Protein AF-0000000075733739 (afdb_homodimer)

pLDDT: mean 92.47, std 10.91, range [57.16, 98.88]

Solvent-accessible surface area (backbone atoms only — not comparable to full-atom values): 15149 Å² total; per-residue (Å²): 110,37,42,43,60,52,35,71,71,77,47,51,78,72,60,70,44,50,43,76,42,38,32,47,58,52,35,34,49,31,42,76,67,70,46,63,59,35,36,24,37,59,88,68,39,82,57,27,36,40,35,42,65,44,52,37,38,44,38,48,74,57,34,69,68,42,40,70,34,38,32,60,80,62,39,44,57,88,66,66,65,45,41,48,80,40,39,50,70,58,53,50,50,50,28,61,76,68,70,48,53,69,32,44,24,45,54,97,83,26,74,62,28,65,46,38,54,67,54,51,52,52,51,50,50,52,49,50,51,47,52,52,49,50,50,51,52,52,54,66,72,95,108,37,43,43,59,52,35,72,70,76,47,51,78,72,61,70,45,48,42,76,44,37,32,48,58,52,36,35,48,32,42,75,68,69,47,63,59,36,36,24,36,58,86,68,39,81,58,27,36,41,34,41,64,44,52,37,37,44,37,47,75,59,34,67,67,43,41,71,34,37,32,60,81,62,40,44,56,89,66,65,66,46,41,47,80,39,40,51,70,58,52,50,50,49,28,61,76,69,70,48,55,69,32,43,24,43,53,96,83,26,76,62,28,64,46,38,54,67,55,52,53,51,50,49,51,51,49,50,51,48,52,51,50,50,50,50,52,52,54,67,73,96

Structure (mmCIF, N/CA/C/O backbone):
data_AF-0000000075733739-model_v1
#
loop_
_entity.id
_entity.type
_entity.pdbx_description
1 polymer 'CBS domain-containing protein'
#
loop_
_atom_site.group_PDB
_atom_site.id
_atom_site.type_symbol
_atom_site.label_atom_id
_atom_site.label_alt_id
_atom_site.label_comp_id
_atom_site.label_asym_id
_atom_site.label_entity_id
_atom_site.label_seq_id
_atom_site.pdbx_PDB_ins_code
_atom_site.Cartn_x
_atom_site.Cartn_y
_atom_site.Cartn_z
_atom_site.occupancy
_atom_site.B_iso_or_equiv
_atom_site.auth_seq_id
_atom_site.auth_comp_id
_atom_site.auth_asym_id
_atom_site.auth_atom_id
_atom_site.pdbx_PDB_model_num
ATOM 1 N N . MET A 1 1 ? -9.961 17.672 8.188 1 87 1 MET A N 1
ATOM 2 C CA . MET A 1 1 ? -10.516 17.078 6.977 1 87 1 MET A CA 1
ATOM 3 C C . MET A 1 1 ? -11.188 15.742 7.285 1 87 1 MET A C 1
ATOM 5 O O . MET A 1 1 ? -10.68 14.961 8.086 1 87 1 MET A O 1
ATOM 9 N N . THR A 1 2 ? -12.383 15.523 6.672 1 93.75 2 THR A N 1
ATOM 10 C CA . THR A 1 2 ? -13.164 14.328 6.973 1 93.75 2 THR A CA 1
ATOM 11 C C . THR A 1 2 ? -13.094 13.328 5.828 1 93.75 2 THR A C 1
ATOM 13 O O . THR A 1 2 ? -12.633 13.664 4.73 1 93.75 2 THR A O 1
ATOM 16 N N . VAL A 1 3 ? -13.562 12.141 6.105 1 96.69 3 VAL A N 1
ATOM 17 C CA . VAL A 1 3 ? -13.672 11.078 5.113 1 96.69 3 VAL A CA 1
ATOM 18 C C . VAL A 1 3 ? -14.617 11.516 3.994 1 96.69 3 VAL A C 1
ATOM 20 O O . VAL A 1 3 ? -14.336 11.297 2.814 1 96.69 3 VAL A O 1
ATOM 23 N N . ARG A 1 4 ? -15.648 12.219 4.359 1 96.75 4 ARG A N 1
ATOM 24 C CA . ARG A 1 4 ? -16.609 12.719 3.389 1 96.75 4 ARG A CA 1
ATOM 25 C C . ARG A 1 4 ? -15.938 13.617 2.357 1 96.75 4 ARG A C 1
ATOM 27 O O . ARG A 1 4 ? -16.188 13.5 1.158 1 96.75 4 ARG A O 1
ATOM 34 N N . ALA A 1 5 ? -15.148 14.508 2.811 1 94.94 5 ALA A N 1
ATOM 35 C CA . ALA A 1 5 ? -14.469 15.453 1.926 1 94.94 5 ALA A CA 1
ATOM 36 C C . ALA A 1 5 ? -13.57 14.727 0.928 1 94.94 5 ALA A C 1
ATOM 38 O O . ALA A 1 5 ? -13.508 15.094 -0.246 1 94.94 5 ALA A O 1
ATOM 39 N N . ILE A 1 6 ? -12.883 13.688 1.394 1 95.19 6 ILE A N 1
ATOM 40 C CA . ILE A 1 6 ? -12.016 12.898 0.518 1 95.19 6 ILE A CA 1
ATOM 41 C C . ILE A 1 6 ? -12.859 12.188 -0.538 1 95.19 6 ILE A C 1
ATOM 43 O O . ILE A 1 6 ? -12.523 12.203 -1.724 1 95.19 6 ILE A O 1
ATOM 47 N N . LEU A 1 7 ? -14 11.617 -0.105 1 96.69 7 LEU A N 1
ATOM 48 C CA . LEU A 1 7 ? -14.867 10.891 -1.025 1 96.69 7 LEU A CA 1
ATOM 49 C C . LEU A 1 7 ? -15.43 11.828 -2.088 1 96.69 7 LEU A C 1
ATOM 51 O O . LEU A 1 7 ? -15.562 11.445 -3.252 1 96.69 7 LEU A O 1
ATOM 55 N N . GLU A 1 8 ? -15.789 13.008 -1.687 1 95.19 8 GLU A N 1
ATOM 56 C CA . GLU A 1 8 ? -16.344 13.977 -2.619 1 95.19 8 GLU A CA 1
ATOM 57 C C . GLU A 1 8 ? -15.328 14.375 -3.686 1 95.19 8 GLU A C 1
ATOM 59 O O . GLU A 1 8 ? -15.703 14.672 -4.824 1 95.19 8 GLU A O 1
ATOM 64 N N . THR A 1 9 ? -14.102 14.352 -3.301 1 92.25 9 THR A N 1
ATOM 65 C CA . THR A 1 9 ? -13.039 14.75 -4.223 1 92.25 9 THR A CA 1
ATOM 66 C C . THR A 1 9 ? -12.656 13.594 -5.137 1 92.25 9 THR A C 1
ATOM 68 O O . THR A 1 9 ? -12.539 13.766 -6.352 1 92.25 9 THR A O 1
ATOM 71 N N . LYS A 1 10 ? -12.5 12.414 -4.582 1 93 10 LYS A N 1
ATOM 72 C CA . LYS A 1 10 ? -11.969 11.312 -5.375 1 93 10 LYS A CA 1
ATOM 73 C C . LYS A 1 10 ? -13.086 10.531 -6.062 1 93 10 LYS A C 1
ATOM 75 O O . LYS A 1 10 ? -12.828 9.75 -6.98 1 93 10 LYS A O 1
ATOM 80 N N . GLY A 1 11 ? -14.297 10.703 -5.527 1 92.38 11 GLY A N 1
ATOM 81 C CA . GLY A 1 11 ? -15.406 9.898 -6.004 1 92.38 11 GLY A CA 1
ATOM 82 C C . GLY A 1 11 ? -15.734 8.727 -5.098 1 92.38 11 GLY A C 1
ATOM 83 O O . GLY A 1 11 ? -15.016 8.469 -4.129 1 92.38 11 GLY A O 1
ATOM 84 N N . ARG A 1 12 ? -16.781 8.031 -5.434 1 89.81 12 ARG A N 1
ATOM 85 C CA . ARG A 1 12 ? -17.297 7 -4.539 1 89.81 12 ARG A CA 1
ATOM 86 C C . ARG A 1 12 ? -17.297 5.637 -5.219 1 89.81 12 ARG A C 1
ATOM 88 O O . ARG A 1 12 ? -17.938 4.695 -4.734 1 89.81 12 ARG A O 1
ATOM 95 N N . TYR A 1 13 ? -16.547 5.527 -6.23 1 89.5 13 TYR A N 1
ATOM 96 C CA . TYR A 1 13 ? -16.531 4.266 -6.961 1 89.5 13 TYR A CA 1
ATOM 97 C C . TYR A 1 13 ? -15.844 3.176 -6.145 1 89.5 13 TYR A C 1
ATOM 99 O O . TYR A 1 13 ? -14.828 3.424 -5.496 1 89.5 13 TYR A O 1
ATOM 107 N N . ILE A 1 14 ? -16.469 1.984 -6.16 1 92.12 14 ILE A N 1
ATOM 108 C CA . ILE A 1 14 ? -15.977 0.832 -5.418 1 92.12 14 ILE A CA 1
ATOM 109 C C . ILE A 1 14 ? -15.867 -0.375 -6.344 1 92.12 14 ILE A C 1
ATOM 111 O O . ILE A 1 14 ? -16.828 -0.71 -7.051 1 92.12 14 ILE A O 1
ATOM 115 N N . HIS A 1 15 ? -14.789 -0.986 -6.438 1 95.75 15 HIS A N 1
ATOM 116 C CA . HIS A 1 15 ? -14.633 -2.244 -7.156 1 95.75 15 HIS A CA 1
ATOM 117 C C . HIS A 1 15 ? -14.961 -3.436 -6.266 1 95.75 15 HIS A C 1
ATOM 119 O O . HIS A 1 15 ? -14.406 -3.57 -5.172 1 95.75 15 HIS A O 1
ATOM 125 N N . THR A 1 16 ? -15.844 -4.27 -6.73 1 97.38 16 THR A N 1
ATOM 126 C CA . THR A 1 16 ? -16.297 -5.395 -5.918 1 97.38 16 THR A CA 1
ATOM 127 C C . THR A 1 16 ? -16.109 -6.711 -6.672 1 97.38 16 THR A C 1
ATOM 129 O O . THR A 1 16 ? -16.031 -6.719 -7.902 1 97.38 16 THR A O 1
ATOM 132 N N . VAL A 1 17 ? -16.016 -7.742 -5.949 1 98 17 VAL A N 1
ATOM 133 C CA . VAL A 1 17 ? -15.961 -9.102 -6.469 1 98 17 VAL A CA 1
ATOM 134 C C . VAL A 1 17 ? -16.875 -10.008 -5.637 1 98 17 VAL A C 1
ATOM 136 O O . VAL A 1 17 ? -17.312 -9.617 -4.551 1 98 17 VAL A O 1
ATOM 139 N N . GLU A 1 18 ? -17.094 -11.172 -6.16 1 98 18 GLU A N 1
ATOM 140 C CA . GLU A 1 18 ? -17.906 -12.156 -5.445 1 98 18 GLU A CA 1
ATOM 141 C C . GLU A 1 18 ? -17.031 -13.188 -4.738 1 98 18 GLU A C 1
ATOM 143 O O . GLU A 1 18 ? -15.977 -13.57 -5.25 1 98 18 GLU A O 1
ATOM 148 N N . ALA A 1 19 ? -17.562 -13.719 -3.645 1 98.44 19 ALA A N 1
ATOM 149 C CA . ALA A 1 19 ? -16.797 -14.656 -2.816 1 98.44 19 ALA A CA 1
ATOM 150 C C . ALA A 1 19 ? -16.516 -15.953 -3.568 1 98.44 19 ALA A C 1
ATOM 152 O O . ALA A 1 19 ? -15.516 -16.625 -3.314 1 98.44 19 ALA A O 1
ATOM 153 N N . GLU A 1 20 ? -17.312 -16.266 -4.488 1 98.31 20 GLU A N 1
ATOM 154 C CA . GLU A 1 20 ? -17.219 -17.547 -5.16 1 98.31 20 GLU A CA 1
ATOM 155 C C . GLU A 1 20 ? -16.234 -17.5 -6.32 1 98.31 20 GLU A C 1
ATOM 157 O O . GLU A 1 20 ? -15.805 -18.547 -6.832 1 98.31 20 GLU A O 1
ATOM 162 N N . ALA A 1 21 ? -15.984 -16.297 -6.809 1 98.19 21 ALA A N 1
ATOM 163 C CA . ALA A 1 21 ? -15.016 -16.172 -7.895 1 98.19 21 ALA A CA 1
ATOM 164 C C . ALA A 1 21 ? -13.641 -16.656 -7.469 1 98.19 21 ALA A C 1
ATOM 166 O O . ALA A 1 21 ? -13.352 -16.766 -6.273 1 98.19 21 ALA A O 1
ATOM 167 N N . ARG A 1 22 ? -12.797 -17.031 -8.414 1 98.56 22 ARG A N 1
ATOM 168 C CA . ARG A 1 22 ? -11.453 -17.516 -8.125 1 98.56 22 ARG A CA 1
ATOM 169 C C . ARG A 1 22 ? -10.508 -16.344 -7.816 1 98.56 22 ARG A C 1
ATOM 171 O O . ARG A 1 22 ? -10.656 -15.258 -8.375 1 98.56 22 ARG A O 1
ATOM 178 N N . LEU A 1 23 ? -9.547 -16.625 -7.023 1 98.75 23 LEU A N 1
ATOM 179 C CA . LEU A 1 23 ? -8.539 -15.625 -6.656 1 98.75 23 LEU A CA 1
ATOM 180 C C . LEU A 1 23 ? -7.863 -15.055 -7.898 1 98.75 23 LEU A C 1
ATOM 182 O O . LEU A 1 23 ? -7.566 -13.859 -7.953 1 98.75 23 LEU A O 1
ATOM 186 N N . ALA A 1 24 ? -7.688 -15.875 -8.922 1 98.69 24 ALA A N 1
ATOM 187 C CA . ALA A 1 24 ? -7.051 -15.43 -10.164 1 98.69 24 ALA A CA 1
ATOM 188 C C . ALA A 1 24 ? -7.828 -14.273 -10.789 1 98.69 24 ALA A C 1
ATOM 190 O O . ALA A 1 24 ? -7.23 -13.344 -11.344 1 98.69 24 ALA A O 1
ATOM 191 N N . SER A 1 25 ? -9.102 -14.336 -10.719 1 98.31 25 SER A N 1
ATOM 192 C CA . SER A 1 25 ? -9.922 -13.273 -11.281 1 98.31 25 SER A CA 1
ATOM 193 C C . SER A 1 25 ? -9.75 -11.969 -10.516 1 98.31 25 SER A C 1
ATOM 195 O O . SER A 1 25 ? -9.727 -10.891 -11.109 1 98.31 25 SER A O 1
ATOM 197 N N . ALA A 1 26 ? -9.664 -12.07 -9.195 1 98.69 26 ALA A N 1
ATOM 198 C CA . ALA A 1 26 ? -9.414 -10.883 -8.383 1 98.69 26 ALA A CA 1
ATOM 199 C C . ALA A 1 26 ? -8.039 -10.289 -8.688 1 98.69 26 ALA A C 1
ATOM 201 O O . ALA A 1 26 ? -7.891 -9.07 -8.758 1 98.69 26 ALA A O 1
ATOM 202 N N . VAL A 1 27 ? -7.055 -11.109 -8.852 1 98.81 27 VAL A N 1
ATOM 203 C CA . VAL A 1 27 ? -5.707 -10.672 -9.203 1 98.81 27 VAL A CA 1
ATOM 204 C C . VAL A 1 27 ? -5.746 -9.883 -10.516 1 98.81 27 VAL A C 1
ATOM 206 O O . VAL A 1 27 ? -5.141 -8.812 -10.617 1 98.81 27 VAL A O 1
ATOM 209 N N . LYS A 1 28 ? -6.488 -10.375 -11.445 1 98.69 28 LYS A N 1
ATOM 210 C CA . LYS A 1 28 ? -6.633 -9.68 -12.719 1 98.69 28 LYS A CA 1
ATOM 211 C C . LYS A 1 28 ? -7.312 -8.328 -12.531 1 98.69 28 LYS A C 1
ATOM 213 O O . LYS A 1 28 ? -6.891 -7.328 -13.117 1 98.69 28 LYS A O 1
ATOM 218 N N . THR A 1 29 ? -8.32 -8.312 -11.75 1 98.44 29 THR A N 1
ATOM 219 C CA . THR A 1 29 ? -9.047 -7.074 -11.484 1 98.44 29 THR A CA 1
ATOM 220 C C . THR A 1 29 ? -8.133 -6.039 -10.828 1 98.44 29 THR A C 1
ATOM 222 O O . THR A 1 29 ? -8.094 -4.883 -11.25 1 98.44 29 THR A O 1
ATOM 225 N N . LEU A 1 30 ? -7.395 -6.457 -9.797 1 98.56 30 LEU A N 1
ATOM 226 C CA . LEU A 1 30 ? -6.465 -5.566 -9.109 1 98.56 30 LEU A CA 1
ATOM 227 C C . LEU A 1 30 ? -5.457 -4.977 -10.086 1 98.56 30 LEU A C 1
ATOM 229 O O . LEU A 1 30 ? -5.215 -3.768 -10.078 1 98.56 30 LEU A O 1
ATOM 233 N N . ALA A 1 31 ? -4.938 -5.816 -10.922 1 98.5 31 ALA A N 1
ATOM 234 C CA . ALA A 1 31 ? -3.898 -5.398 -11.859 1 98.5 31 ALA A CA 1
ATOM 235 C C . ALA A 1 31 ? -4.465 -4.473 -12.93 1 98.5 31 ALA A C 1
ATOM 237 O O . ALA A 1 31 ? -3.889 -3.424 -13.227 1 98.5 31 ALA A O 1
ATOM 238 N N . GLU A 1 32 ? -5.578 -4.816 -13.523 1 97.75 32 GLU A N 1
ATOM 239 C CA . GLU A 1 32 ? -6.18 -4.074 -14.625 1 97.75 32 GLU A CA 1
ATOM 240 C C . GLU A 1 32 ? -6.648 -2.693 -14.172 1 97.75 32 GLU A C 1
ATOM 242 O O . GLU A 1 32 ? -6.496 -1.71 -14.898 1 97.75 32 GLU A O 1
ATOM 247 N N . ARG A 1 33 ? -7.156 -2.662 -13.008 1 96.88 33 ARG A N 1
ATOM 248 C CA . ARG A 1 33 ? -7.707 -1.404 -12.516 1 96.88 33 ARG A CA 1
ATOM 249 C C . ARG A 1 33 ? -6.648 -0.609 -11.75 1 96.88 33 ARG A C 1
ATOM 251 O O . ARG A 1 33 ? -6.875 0.549 -11.398 1 96.88 33 ARG A O 1
ATOM 258 N N . ARG A 1 34 ? -5.527 -1.262 -11.445 1 96.5 34 ARG A N 1
ATOM 259 C CA . ARG A 1 34 ? -4.418 -0.647 -10.727 1 96.5 34 ARG A CA 1
ATOM 260 C C . ARG A 1 34 ? -4.859 -0.166 -9.352 1 96.5 34 ARG A C 1
ATOM 262 O O . ARG A 1 34 ? -4.613 0.985 -8.977 1 96.5 34 ARG A O 1
ATOM 269 N N . ILE A 1 35 ? -5.547 -1.106 -8.664 1 96.94 35 ILE A N 1
ATOM 270 C CA . ILE A 1 35 ? -6.004 -0.809 -7.312 1 96.94 35 ILE A CA 1
ATOM 271 C C . ILE A 1 35 ? -5.398 -1.812 -6.332 1 96.94 35 ILE A C 1
ATOM 273 O O . ILE A 1 35 ? -4.977 -2.9 -6.73 1 96.94 35 ILE A O 1
ATOM 277 N N . GLY A 1 36 ? -5.359 -1.447 -5.031 1 97.62 36 GLY A N 1
ATOM 278 C CA . GLY A 1 36 ? -4.68 -2.271 -4.047 1 97.62 36 GLY A CA 1
ATOM 279 C C . GLY A 1 36 ? -5.605 -3.234 -3.328 1 97.62 36 GLY A C 1
ATOM 280 O O . GLY A 1 36 ? -5.148 -4.129 -2.615 1 97.62 36 GLY A O 1
ATOM 281 N N . ALA A 1 37 ? -6.922 -3.01 -3.559 1 98.38 37 ALA A N 1
ATOM 282 C CA . ALA A 1 37 ? -7.883 -3.867 -2.865 1 98.38 37 ALA A CA 1
ATOM 283 C C . ALA A 1 37 ? -9.234 -3.869 -3.576 1 98.38 37 ALA A C 1
ATOM 285 O O . ALA A 1 37 ? -9.562 -2.926 -4.301 1 98.38 37 ALA A O 1
ATOM 286 N N . VAL A 1 38 ? -9.961 -4.965 -3.365 1 98.56 38 VAL A N 1
ATOM 287 C CA . VAL A 1 38 ? -11.352 -5.078 -3.805 1 98.56 38 VAL A CA 1
ATOM 288 C C . VAL A 1 38 ? -12.227 -5.508 -2.633 1 98.56 38 VAL A C 1
ATOM 290 O O . VAL A 1 38 ? -11.789 -6.254 -1.758 1 98.56 38 VAL A O 1
ATOM 293 N N . LEU A 1 39 ? -13.445 -5.031 -2.658 1 98.62 39 LEU A N 1
ATOM 294 C CA . LEU A 1 39 ? -14.406 -5.449 -1.645 1 98.62 39 LEU A CA 1
ATOM 295 C C . LEU A 1 39 ? -15.156 -6.699 -2.09 1 98.62 39 LEU A C 1
ATOM 297 O O . LEU A 1 39 ? -15.539 -6.816 -3.258 1 98.62 39 LEU A O 1
ATOM 301 N N . VAL A 1 40 ? -15.266 -7.598 -1.188 1 98.75 40 VAL A N 1
ATOM 302 C CA . VAL A 1 40 ? -16.078 -8.781 -1.437 1 98.75 40 VAL A CA 1
ATOM 303 C C . VAL A 1 40 ? -17.5 -8.539 -0.936 1 98.75 40 VAL A C 1
ATOM 305 O O . VAL A 1 40 ? -17.734 -8.383 0.267 1 98.75 40 VAL A O 1
ATOM 308 N N . MET A 1 41 ? -18.422 -8.578 -1.907 1 97.75 41 MET A N 1
ATOM 309 C CA . MET A 1 41 ? -19.797 -8.219 -1.592 1 97.75 41 MET A CA 1
ATOM 310 C C . MET A 1 41 ? -20.75 -9.367 -1.935 1 97.75 41 MET A C 1
ATOM 312 O O . MET A 1 41 ? -20.531 -10.094 -2.904 1 97.75 41 MET A O 1
ATOM 316 N N . HIS A 1 42 ? -21.688 -9.516 -1.194 1 96.19 42 HIS A N 1
ATOM 317 C CA . HIS A 1 42 ? -22.875 -10.281 -1.506 1 96.19 42 HIS A CA 1
ATOM 318 C C . HIS A 1 42 ? -24.109 -9.391 -1.558 1 96.19 42 HIS A C 1
ATOM 320 O O . HIS A 1 42 ? -24.719 -9.094 -0.522 1 96.19 42 HIS A O 1
ATOM 326 N N . GLY A 1 43 ? -24.516 -8.992 -2.771 1 92.06 43 GLY A N 1
ATOM 327 C CA . GLY A 1 43 ? -25.516 -7.938 -2.859 1 92.06 43 GLY A CA 1
ATOM 328 C C . GLY A 1 43 ? -25.062 -6.633 -2.232 1 92.06 43 GLY A C 1
ATOM 329 O O . GLY A 1 43 ? -24.047 -6.059 -2.645 1 92.06 43 GLY A O 1
ATOM 330 N N . THR A 1 44 ? -25.75 -6.223 -1.177 1 91.5 44 THR A N 1
ATOM 331 C CA . THR A 1 44 ? -25.391 -4.965 -0.523 1 91.5 44 THR A CA 1
ATOM 332 C C . THR A 1 44 ? -24.578 -5.219 0.741 1 91.5 44 THR A C 1
ATOM 334 O O . THR A 1 44 ? -24.188 -4.277 1.433 1 91.5 44 THR A O 1
ATOM 337 N N . ARG A 1 45 ? -24.312 -6.453 0.972 1 94.56 45 ARG A N 1
ATOM 338 C CA . ARG A 1 45 ? -23.625 -6.824 2.207 1 94.56 45 ARG A CA 1
ATOM 339 C C . ARG A 1 45 ? -22.125 -6.957 1.985 1 94.56 45 ARG A C 1
ATOM 341 O O . ARG A 1 45 ? -21.688 -7.633 1.053 1 94.56 45 ARG A O 1
ATOM 348 N N . LEU A 1 46 ? -21.406 -6.309 2.832 1 97.69 46 LEU A N 1
ATOM 349 C CA . LEU A 1 46 ? -19.953 -6.438 2.832 1 97.69 46 LEU A CA 1
ATOM 350 C C . LEU A 1 46 ? -19.516 -7.738 3.504 1 97.69 46 LEU A C 1
ATOM 352 O O . LEU A 1 46 ? -19.766 -7.93 4.699 1 97.69 46 LEU A O 1
ATOM 356 N N . GLU A 1 47 ? -18.859 -8.609 2.744 1 97.75 47 GLU A N 1
ATOM 357 C CA . GLU A 1 47 ? -18.469 -9.906 3.287 1 97.75 47 GLU A CA 1
ATOM 358 C C . GLU A 1 47 ? -16.984 -9.914 3.672 1 97.75 47 GLU A C 1
ATOM 360 O O . GLU A 1 47 ? -16.578 -10.695 4.527 1 97.75 47 GLU A O 1
ATOM 365 N N . GLY A 1 48 ? -16.234 -9.148 2.994 1 98.56 48 GLY A N 1
ATOM 366 C CA . GLY A 1 48 ? -14.805 -9.117 3.25 1 98.56 48 GLY A CA 1
ATOM 367 C C . GLY A 1 48 ? -14.055 -8.164 2.342 1 98.56 48 GLY A C 1
ATOM 368 O O . GLY A 1 48 ? -14.664 -7.332 1.667 1 98.56 48 GLY A O 1
ATOM 369 N N . ILE A 1 49 ? -12.781 -8.195 2.402 1 98.75 49 ILE A N 1
ATOM 370 C CA . ILE A 1 49 ? -11.906 -7.395 1.561 1 98.75 49 ILE A CA 1
ATOM 371 C C . ILE A 1 49 ? -10.688 -8.219 1.146 1 98.75 49 ILE A C 1
ATOM 373 O O . ILE A 1 49 ? -10.227 -9.078 1.903 1 98.75 49 ILE A O 1
ATOM 377 N N . LEU A 1 50 ? -10.242 -8.023 -0.058 1 98.88 50 LEU A N 1
ATOM 378 C CA . LEU A 1 50 ? -9.047 -8.672 -0.583 1 98.88 50 LEU A CA 1
ATOM 379 C C . LEU A 1 50 ? -8.062 -7.645 -1.123 1 98.88 50 LEU A C 1
ATOM 381 O O . LEU A 1 50 ? -8.398 -6.863 -2.014 1 98.88 50 LEU A O 1
ATOM 385 N N . SER A 1 51 ? -6.887 -7.625 -0.578 1 98.62 51 SER A N 1
ATOM 386 C CA . SER A 1 51 ? -5.859 -6.672 -0.986 1 98.62 51 SER A CA 1
ATOM 387 C C . SER A 1 51 ? -4.684 -7.375 -1.651 1 98.62 51 SER A C 1
ATOM 389 O O . SER A 1 51 ? -4.617 -8.609 -1.669 1 98.62 51 SER A O 1
ATOM 391 N N . GLU A 1 52 ? -3.773 -6.566 -2.227 1 98.56 52 GLU A N 1
ATOM 392 C CA . GLU A 1 52 ? -2.514 -7.086 -2.752 1 98.56 52 GLU A CA 1
ATOM 393 C C . GLU A 1 52 ? -1.758 -7.875 -1.688 1 98.56 52 GLU A C 1
ATOM 395 O O . GLU A 1 52 ? -1.185 -8.93 -1.977 1 98.56 52 GLU A O 1
ATOM 400 N N . ARG A 1 53 ? -1.803 -7.41 -0.439 1 98.19 53 ARG A N 1
ATOM 401 C CA . ARG A 1 53 ? -1.143 -8.094 0.667 1 98.19 53 ARG A CA 1
ATOM 402 C C . ARG A 1 53 ? -1.771 -9.461 0.915 1 98.19 53 ARG A C 1
ATOM 404 O O . ARG A 1 53 ? -1.066 -10.43 1.202 1 98.19 53 ARG A O 1
ATOM 411 N N . ASP A 1 54 ? -3.045 -9.547 0.881 1 98.31 54 ASP A N 1
ATOM 412 C CA . ASP A 1 54 ? -3.725 -10.828 1.023 1 98.31 54 ASP A CA 1
ATOM 413 C C . ASP A 1 54 ? -3.254 -11.82 -0.038 1 98.31 54 ASP A C 1
ATOM 415 O O . ASP A 1 54 ? -3.031 -13 0.258 1 98.31 54 ASP A O 1
ATOM 419 N N . VAL A 1 55 ? -3.152 -11.32 -1.286 1 98.75 55 VAL A N 1
ATOM 420 C CA . VAL A 1 55 ? -2.717 -12.172 -2.387 1 98.75 55 VAL A CA 1
ATOM 421 C C . VAL A 1 55 ? -1.325 -12.727 -2.094 1 98.75 55 VAL A C 1
ATOM 423 O O . VAL A 1 55 ? -1.097 -13.93 -2.193 1 98.75 55 VAL A O 1
ATOM 426 N N . VAL A 1 56 ? -0.464 -11.867 -1.7 1 98.75 56 VAL A N 1
ATOM 427 C CA . VAL A 1 56 ? 0.914 -12.258 -1.425 1 98.75 56 VAL A CA 1
ATOM 428 C C . VAL A 1 56 ? 0.946 -13.25 -0.265 1 98.75 56 VAL A C 1
ATOM 430 O O . VAL A 1 56 ? 1.621 -14.281 -0.339 1 98.75 56 VAL A O 1
ATOM 433 N N . ARG A 1 57 ? 0.227 -12.977 0.745 1 98.38 57 ARG A N 1
ATOM 434 C CA . ARG A 1 57 ? 0.181 -13.844 1.921 1 98.38 57 ARG A CA 1
ATOM 435 C C . ARG A 1 57 ? -0.31 -15.234 1.557 1 98.38 57 ARG A C 1
ATOM 437 O O . ARG A 1 57 ? 0.289 -16.234 1.961 1 98.38 57 ARG A O 1
ATOM 444 N N . VAL A 1 58 ? -1.35 -15.305 0.851 1 98.38 58 VAL A N 1
ATOM 445 C CA . VAL A 1 58 ? -1.959 -16.594 0.521 1 98.38 58 VAL A CA 1
ATOM 446 C C . VAL A 1 58 ? -1.035 -17.375 -0.404 1 98.38 58 VAL A C 1
ATOM 448 O O . VAL A 1 58 ? -0.899 -18.594 -0.265 1 98.38 58 VAL A O 1
ATOM 451 N N . LEU A 1 59 ? -0.444 -16.688 -1.381 1 98.5 59 LEU A N 1
ATOM 452 C CA . LEU A 1 59 ? 0.5 -17.359 -2.273 1 98.5 59 LEU A CA 1
ATOM 453 C C . LEU A 1 59 ? 1.672 -17.938 -1.489 1 98.5 59 LEU A C 1
ATOM 455 O O . LEU A 1 59 ? 2.137 -19.047 -1.788 1 98.5 59 LEU A O 1
ATOM 459 N N . ALA A 1 60 ? 2.17 -17.172 -0.534 1 98.56 60 ALA A N 1
ATOM 460 C CA . ALA A 1 60 ? 3.279 -17.641 0.291 1 98.56 60 ALA A CA 1
ATOM 461 C C . ALA A 1 60 ? 2.885 -18.891 1.077 1 98.56 60 ALA A C 1
ATOM 463 O O . ALA A 1 60 ? 3.686 -19.812 1.225 1 98.56 60 ALA A O 1
ATOM 464 N N . ASP A 1 61 ? 1.689 -18.922 1.577 1 97.94 61 ASP A N 1
ATOM 465 C CA . ASP A 1 61 ? 1.213 -19.969 2.475 1 97.94 61 ASP A CA 1
ATOM 466 C C . ASP A 1 61 ? 0.795 -21.203 1.694 1 97.94 61 ASP A C 1
ATOM 468 O O . ASP A 1 61 ? 1.098 -22.328 2.1 1 97.94 61 ASP A O 1
ATOM 472 N N . ARG A 1 62 ? 0.153 -20.984 0.501 1 97.25 62 ARG A N 1
ATOM 473 C CA . ARG A 1 62 ? -0.536 -22.109 -0.136 1 97.25 62 ARG A CA 1
ATOM 474 C C . ARG A 1 62 ? 0.047 -22.391 -1.516 1 97.25 62 ARG A C 1
ATOM 476 O O . ARG A 1 62 ? -0.349 -23.359 -2.174 1 97.25 62 ARG A O 1
ATOM 483 N N . GLY A 1 63 ? 0.888 -21.578 -1.992 1 96.56 63 GLY A N 1
ATOM 484 C CA . GLY A 1 63 ? 1.5 -21.766 -3.297 1 96.56 63 GLY A CA 1
ATOM 485 C C . GLY A 1 63 ? 0.598 -21.359 -4.445 1 96.56 63 GLY A C 1
ATOM 486 O O . GLY A 1 63 ? -0.443 -20.734 -4.23 1 96.56 63 GLY A O 1
ATOM 487 N N . PRO A 1 64 ? 1.004 -21.703 -5.652 1 96.69 64 PRO A N 1
ATOM 488 C CA . PRO A 1 64 ? 0.297 -21.234 -6.848 1 96.69 64 PRO A CA 1
ATOM 489 C C . PRO A 1 64 ? -1.127 -21.781 -6.941 1 96.69 64 PRO A C 1
ATOM 491 O O . PRO A 1 64 ? -1.987 -21.156 -7.574 1 96.69 64 PRO A O 1
ATOM 494 N N . ALA A 1 65 ? -1.416 -22.859 -6.328 1 96.88 65 ALA A N 1
ATOM 495 C CA . ALA A 1 65 ? -2.748 -23.469 -6.367 1 96.88 65 ALA A CA 1
ATOM 496 C C . ALA A 1 65 ? -3.783 -22.547 -5.734 1 96.88 65 ALA A C 1
ATOM 498 O O . ALA A 1 65 ? -4.98 -22.672 -5.988 1 96.88 65 ALA A O 1
ATOM 499 N N . ALA A 1 66 ? -3.326 -21.656 -4.949 1 97.75 66 ALA A N 1
ATOM 500 C CA . ALA A 1 66 ? -4.219 -20.703 -4.281 1 97.75 66 ALA A CA 1
ATOM 501 C C . ALA A 1 66 ? -5 -19.875 -5.301 1 97.75 66 ALA A C 1
ATOM 503 O O . ALA A 1 66 ? -6.113 -19.422 -5.02 1 97.75 66 ALA A O 1
ATOM 504 N N . LEU A 1 67 ? -4.441 -19.703 -6.477 1 98.19 67 LEU A N 1
ATOM 505 C CA . LEU A 1 67 ? -5.066 -18.875 -7.504 1 98.19 67 LEU A CA 1
ATOM 506 C C . LEU A 1 67 ? -6.391 -19.484 -7.961 1 98.19 67 LEU A C 1
ATOM 508 O O . LEU A 1 67 ? -7.246 -18.766 -8.5 1 98.19 67 LEU A O 1
ATOM 512 N N . ASP A 1 68 ? -6.535 -20.734 -7.691 1 98.06 68 ASP A N 1
ATOM 513 C CA . ASP A 1 68 ? -7.746 -21.422 -8.125 1 98.06 68 ASP A CA 1
ATOM 514 C C . ASP A 1 68 ? -8.766 -21.484 -6.988 1 98.06 68 ASP A C 1
ATOM 516 O O . ASP A 1 68 ? -9.883 -21.969 -7.184 1 98.06 68 ASP A O 1
ATOM 520 N N . GLU A 1 69 ? -8.445 -21.047 -5.824 1 98.38 69 GLU A N 1
ATOM 521 C CA . GLU A 1 69 ? -9.352 -21.047 -4.68 1 98.38 69 GLU A CA 1
ATOM 522 C C . GLU A 1 69 ? -10.359 -19.906 -4.766 1 98.38 69 GLU A C 1
ATOM 524 O O . GLU A 1 69 ? -10.086 -18.875 -5.379 1 98.38 69 GLU A O 1
ATOM 529 N N . PRO A 1 70 ? -11.523 -20.172 -4.141 1 98.81 70 PRO A N 1
ATOM 530 C CA . PRO A 1 70 ? -12.484 -19.078 -4.09 1 98.81 70 PRO A CA 1
ATOM 531 C C . PRO A 1 70 ? -11.984 -17.906 -3.244 1 98.81 70 PRO A C 1
ATOM 533 O O . PRO A 1 70 ? -11.328 -18.109 -2.225 1 98.81 70 PRO A O 1
ATOM 536 N N . ILE A 1 71 ? -12.32 -16.688 -3.643 1 98.81 71 ILE A N 1
ATOM 537 C CA . ILE A 1 71 ? -11.922 -15.461 -2.939 1 98.81 71 ILE A CA 1
ATOM 538 C C . ILE A 1 71 ? -12.391 -15.531 -1.487 1 98.81 71 ILE A C 1
ATOM 540 O O . ILE A 1 71 ? -11.672 -15.109 -0.579 1 98.81 71 ILE A O 1
ATOM 544 N N . GLY A 1 72 ? -13.539 -16.078 -1.283 1 98.56 72 GLY A N 1
ATOM 545 C CA . GLY A 1 72 ? -14.102 -16.188 0.053 1 98.56 72 GLY A CA 1
ATOM 546 C C . GLY A 1 72 ? -13.227 -16.969 1.01 1 98.56 72 GLY A C 1
ATOM 547 O O . GLY A 1 72 ? -13.328 -16.812 2.229 1 98.56 72 GLY A O 1
ATOM 548 N N . ALA A 1 73 ? -12.391 -17.828 0.547 1 98.12 73 ALA A N 1
ATOM 549 C CA . ALA A 1 73 ? -11.531 -18.672 1.377 1 98.12 73 ALA A CA 1
ATOM 550 C C . ALA A 1 73 ? -10.258 -17.938 1.772 1 98.12 73 ALA A C 1
ATOM 552 O O . ALA A 1 73 ? -9.531 -18.359 2.666 1 98.12 73 ALA A O 1
ATOM 553 N N . VAL A 1 74 ? -9.969 -16.797 1.131 1 98.06 74 VAL A N 1
ATOM 554 C CA . VAL A 1 74 ? -8.656 -16.188 1.333 1 98.06 74 VAL A CA 1
ATOM 555 C C . VAL A 1 74 ? -8.805 -14.727 1.725 1 98.06 74 VAL A C 1
ATOM 557 O O . VAL A 1 74 ? -7.852 -14.094 2.172 1 98.06 74 VAL A O 1
ATOM 560 N N . MET A 1 75 ? -9.992 -14.156 1.608 1 98.38 75 MET A N 1
ATOM 561 C CA . MET A 1 75 ? -1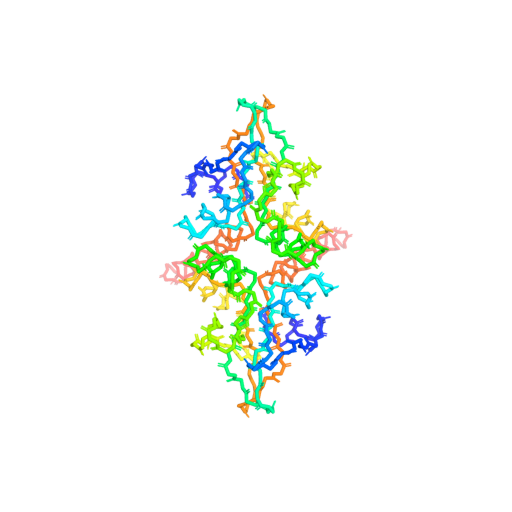0.242 -12.75 1.918 1 98.38 75 MET A CA 1
ATOM 562 C C . MET A 1 75 ? -10.156 -12.5 3.42 1 98.38 75 MET A C 1
ATOM 564 O O . MET A 1 75 ? -10.195 -13.445 4.215 1 98.38 75 MET A O 1
ATOM 568 N N . THR A 1 76 ? -9.938 -11.266 3.738 1 98.12 76 THR A N 1
ATOM 569 C CA . THR A 1 76 ? -10.102 -10.844 5.125 1 98.12 76 THR A CA 1
ATOM 570 C C . THR A 1 76 ? -11.57 -10.633 5.457 1 98.12 76 THR A C 1
ATOM 5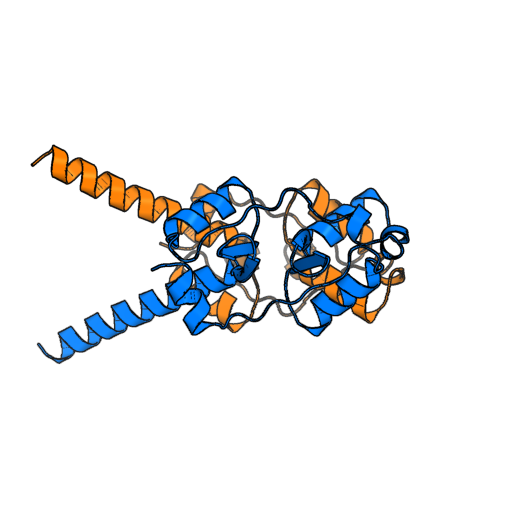72 O O . THR A 1 76 ? -12.266 -9.859 4.785 1 98.12 76 THR A O 1
ATOM 575 N N . ARG A 1 77 ? -12.047 -11.211 6.469 1 97.12 77 ARG A N 1
ATOM 576 C CA . ARG A 1 77 ? -13.469 -11.133 6.789 1 97.12 77 ARG A CA 1
ATOM 577 C C . ARG A 1 77 ? -13.734 -10.062 7.844 1 97.12 77 ARG A C 1
ATOM 579 O O . ARG A 1 77 ? -14.789 -9.422 7.828 1 97.12 77 ARG A O 1
ATOM 586 N N . ASP A 1 78 ? -12.914 -9.938 8.82 1 95.62 78 ASP A N 1
ATOM 587 C CA . ASP A 1 78 ? -13.078 -8.914 9.844 1 95.62 78 ASP A CA 1
ATOM 588 C C . ASP A 1 78 ? -12.578 -7.555 9.352 1 95.62 78 ASP A C 1
ATOM 590 O O . ASP A 1 78 ? -11.508 -7.098 9.742 1 95.62 78 ASP A O 1
ATOM 594 N N . VAL A 1 79 ? -13.453 -6.918 8.609 1 96.81 79 VAL A N 1
ATOM 595 C CA . VAL A 1 79 ? -13.055 -5.703 7.902 1 96.81 79 VAL A CA 1
ATOM 596 C C . VAL A 1 79 ? -13.234 -4.492 8.82 1 96.81 79 VAL A C 1
ATOM 598 O O . VAL A 1 79 ? -14.312 -4.281 9.375 1 96.81 79 VAL A O 1
ATOM 601 N N . PHE A 1 80 ? -12.25 -3.748 9.062 1 97.25 80 PHE A N 1
ATOM 602 C CA . PHE A 1 80 ? -12.383 -2.441 9.695 1 97.25 80 PHE A CA 1
ATOM 603 C C . PHE A 1 80 ? -13.031 -1.443 8.742 1 97.25 80 PHE A C 1
ATOM 605 O O . PHE A 1 80 ? -12.734 -1.425 7.551 1 97.25 80 PHE A O 1
ATOM 612 N N . THR A 1 81 ? -13.883 -0.651 9.258 1 97.94 81 THR A N 1
ATOM 613 C CA . THR A 1 81 ? -14.594 0.333 8.453 1 97.94 81 THR A CA 1
ATOM 614 C C . THR A 1 81 ? -14.562 1.706 9.117 1 97.94 81 THR A C 1
ATOM 616 O O . THR A 1 81 ? -14.094 1.84 10.25 1 97.94 81 THR A O 1
ATOM 619 N N . CYS A 1 82 ? -15 2.668 8.406 1 98 82 CYS A N 1
ATOM 620 C CA . CYS A 1 82 ? -15.133 4.008 8.961 1 98 82 CYS A CA 1
ATOM 621 C C . CYS A 1 82 ? -16.422 4.668 8.492 1 98 82 CYS A C 1
ATOM 623 O O . CYS A 1 82 ? -17.203 4.059 7.75 1 98 82 CYS A O 1
ATOM 625 N N . ARG A 1 83 ? -16.656 5.852 9 1 98.12 83 ARG A N 1
ATOM 626 C CA . ARG A 1 83 ? -17.828 6.645 8.641 1 98.12 83 ARG A CA 1
ATOM 627 C C . ARG A 1 83 ? -17.422 7.922 7.914 1 98.12 83 ARG A C 1
ATOM 629 O O . ARG A 1 83 ? -16.266 8.367 8.023 1 98.12 83 ARG A O 1
ATOM 636 N N . GLN A 1 84 ? -18.375 8.492 7.25 1 97.19 84 GLN A N 1
ATOM 637 C CA . GLN A 1 84 ? -18.109 9.695 6.473 1 97.19 84 GLN A CA 1
ATOM 638 C C . GLN A 1 84 ? -17.672 10.852 7.371 1 97.19 84 GLN A C 1
ATOM 640 O O . GLN A 1 84 ? -16.922 11.727 6.949 1 97.19 84 GLN A O 1
ATOM 645 N N . ASP A 1 85 ? -18.062 10.805 8.641 1 97 85 ASP A N 1
ATOM 646 C CA . ASP A 1 85 ? -17.781 11.93 9.539 1 97 85 ASP A CA 1
ATOM 647 C C . ASP A 1 85 ? -16.469 11.727 10.266 1 97 85 ASP A C 1
ATOM 649 O O . ASP A 1 85 ? -15.984 12.625 10.961 1 97 85 ASP A O 1
ATOM 653 N N . ASP A 1 86 ? -15.906 10.516 10.156 1 96.56 86 ASP A N 1
ATOM 654 C CA . ASP A 1 86 ? -14.594 10.312 10.758 1 96.56 86 ASP A CA 1
ATOM 655 C C . ASP A 1 86 ? -13.57 11.289 10.188 1 96.56 86 ASP A C 1
ATOM 657 O O . ASP A 1 86 ? -13.688 11.719 9.039 1 96.56 86 ASP A O 1
ATOM 661 N N . THR A 1 87 ? -12.531 11.656 11.008 1 93.75 87 THR A N 1
ATOM 662 C CA . THR A 1 87 ? -11.492 12.57 10.562 1 93.75 87 THR A CA 1
ATOM 663 C C . THR A 1 87 ? -10.32 11.805 9.945 1 93.75 87 THR A C 1
ATOM 665 O O . THR A 1 87 ? -10.141 10.617 10.219 1 93.75 87 THR A O 1
ATOM 668 N N . VAL A 1 88 ? -9.555 12.469 9.172 1 91.31 88 VAL A N 1
ATOM 669 C CA . VAL A 1 88 ? -8.359 11.898 8.547 1 91.31 88 VAL A CA 1
ATOM 670 C C . VAL A 1 88 ? -7.395 11.422 9.633 1 91.31 88 VAL A C 1
ATOM 672 O O . VAL A 1 88 ? -6.77 10.367 9.492 1 91.31 88 VAL A O 1
ATOM 675 N N . GLY A 1 89 ? -7.254 12.211 10.672 1 90.75 89 GLY A N 1
ATOM 676 C CA . GLY A 1 89 ? -6.41 11.797 11.781 1 90.75 89 GLY A CA 1
ATOM 677 C C . GLY A 1 89 ? -6.812 10.453 12.375 1 90.75 89 GLY A C 1
ATOM 678 O O . GLY A 1 89 ? -5.957 9.602 12.625 1 90.75 89 GLY A O 1
ATOM 679 N N . GLU A 1 90 ? -8.078 10.273 12.594 1 93.44 90 GLU A N 1
ATOM 680 C CA . GLU A 1 90 ? -8.586 9.039 13.18 1 93.44 90 GLU A CA 1
ATOM 681 C C . GLU A 1 90 ? -8.328 7.848 12.266 1 93.44 90 GLU A C 1
ATOM 683 O O . GLU A 1 90 ? -7.938 6.773 12.727 1 93.44 90 GLU A O 1
ATOM 688 N N . ILE A 1 91 ? -8.57 8.039 11 1 95.31 91 ILE A N 1
ATOM 689 C CA . ILE A 1 91 ? -8.43 6.906 10.086 1 95.31 91 ILE A CA 1
ATOM 690 C C . ILE A 1 91 ? -6.953 6.574 9.898 1 95.31 91 ILE A C 1
ATOM 692 O O . ILE A 1 91 ? -6.586 5.406 9.742 1 95.31 91 ILE A O 1
ATOM 696 N N . MET A 1 92 ? -6.074 7.574 9.93 1 94.25 92 MET A N 1
ATOM 697 C CA . MET A 1 92 ? -4.637 7.32 9.891 1 94.25 92 MET A CA 1
ATOM 698 C C . MET A 1 92 ? -4.199 6.469 11.078 1 94.25 92 MET A C 1
ATOM 700 O O . MET A 1 92 ? -3.404 5.539 10.922 1 94.25 92 MET A O 1
ATOM 704 N N . GLU A 1 93 ? -4.723 6.816 12.227 1 94.81 93 GLU A N 1
ATOM 705 C CA 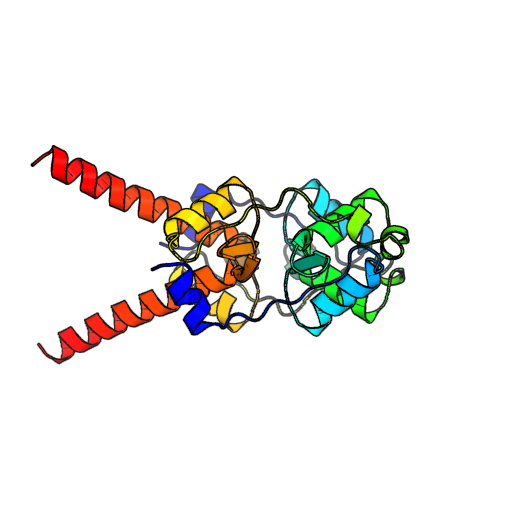. GLU A 1 93 ? -4.406 6.059 13.43 1 94.81 93 GLU A CA 1
ATOM 706 C C . GLU A 1 93 ? -4.844 4.602 13.297 1 94.81 93 GLU A C 1
ATOM 708 O O . GLU A 1 93 ? -4.09 3.688 13.633 1 94.81 93 GLU A O 1
ATOM 713 N N . ARG A 1 94 ? -5.945 4.402 12.812 1 95.94 94 ARG A N 1
ATOM 714 C CA . ARG A 1 94 ? -6.48 3.053 12.656 1 95.94 94 ARG A CA 1
ATOM 715 C C . ARG A 1 94 ? -5.664 2.254 11.648 1 95.94 94 ARG A C 1
ATOM 717 O O . ARG A 1 94 ? -5.32 1.096 11.898 1 95.94 94 ARG A O 1
ATOM 724 N N . MET A 1 95 ? -5.344 2.914 10.508 1 96.81 95 MET A N 1
ATOM 725 C CA . MET A 1 95 ? -4.555 2.238 9.484 1 96.81 95 MET A CA 1
ATOM 726 C C . MET A 1 95 ? -3.174 1.871 10.016 1 96.81 95 MET A C 1
ATOM 728 O O . MET A 1 95 ? -2.67 0.78 9.742 1 96.81 95 MET A O 1
ATOM 732 N N . THR A 1 96 ? -2.635 2.75 10.742 1 94.81 96 THR A N 1
ATOM 733 C CA . THR A 1 96 ? -1.31 2.508 11.297 1 94.81 96 THR A CA 1
ATOM 734 C C . THR A 1 96 ? -1.354 1.391 12.336 1 94.81 96 THR A C 1
ATOM 736 O O . THR A 1 96 ? -0.553 0.456 12.289 1 94.81 96 THR A O 1
ATOM 739 N N . ALA A 1 97 ? -2.33 1.436 13.234 1 95.38 97 ALA A N 1
ATOM 740 C CA . ALA A 1 97 ? -2.457 0.453 14.312 1 95.38 97 ALA A CA 1
ATOM 741 C C . ALA A 1 97 ? -2.771 -0.932 13.75 1 95.38 97 ALA A C 1
ATOM 743 O O . ALA A 1 97 ? -2.223 -1.934 14.219 1 95.38 97 ALA A O 1
ATOM 744 N N . GLY A 1 98 ? -3.615 -0.961 12.805 1 95.44 98 GLY A N 1
ATOM 745 C CA . GLY A 1 98 ? -4.047 -2.229 12.234 1 95.44 98 GLY A CA 1
ATOM 746 C C . GLY A 1 98 ? -3.131 -2.736 11.141 1 95.44 98 GLY A C 1
ATOM 747 O O . GLY A 1 98 ? -3.26 -3.879 10.695 1 95.44 98 GLY A O 1
ATOM 748 N N . LYS A 1 99 ? -2.289 -1.859 10.609 1 94.81 99 LYS A N 1
ATOM 749 C CA . LYS A 1 99 ? -1.343 -2.166 9.539 1 94.81 99 LYS A CA 1
ATOM 750 C C . LYS A 1 99 ? -2.07 -2.559 8.258 1 94.81 99 LYS A C 1
ATOM 752 O O . LYS A 1 99 ? -1.741 -3.57 7.637 1 94.81 99 LYS A O 1
ATOM 757 N N . PHE A 1 100 ? -3.096 -1.781 8.008 1 96.44 100 PHE A N 1
ATOM 758 C CA . PHE A 1 100 ? -3.797 -1.927 6.734 1 96.44 100 PHE A CA 1
ATOM 759 C C . PHE A 1 100 ? -3.896 -0.587 6.016 1 96.44 100 PHE A C 1
ATOM 761 O O . PHE A 1 100 ? -3.697 0.467 6.625 1 96.44 100 PHE A O 1
ATOM 768 N N . ARG A 1 101 ? -4.285 -0.678 4.707 1 97 101 ARG A N 1
ATOM 769 C CA . ARG A 1 101 ? -4.184 0.532 3.898 1 97 101 ARG A CA 1
ATOM 770 C C . ARG A 1 101 ? -5.543 0.935 3.34 1 97 101 ARG A C 1
ATOM 772 O O . ARG A 1 101 ? -5.66 1.945 2.645 1 97 101 ARG A O 1
ATOM 779 N N . HIS A 1 102 ? -6.566 0.098 3.541 1 97.56 102 HIS A N 1
ATOM 780 C CA . HIS A 1 102 ? -7.867 0.347 2.934 1 97.56 102 HIS A CA 1
ATOM 781 C C . HIS A 1 102 ? -8.984 0.264 3.967 1 97.56 102 HIS A C 1
ATOM 783 O O . HIS A 1 102 ? -8.992 -0.641 4.805 1 97.56 102 HIS A O 1
ATOM 789 N N . LEU A 1 103 ? -9.883 1.207 3.914 1 98 103 LEU A N 1
ATOM 790 C CA . LEU A 1 103 ? -11.016 1.281 4.828 1 98 103 LEU A CA 1
ATOM 791 C C . LEU A 1 103 ? -12.312 1.516 4.062 1 98 103 LEU A C 1
ATOM 793 O O . LEU A 1 103 ? -12.531 2.602 3.52 1 98 103 LEU A O 1
ATOM 797 N N . PRO A 1 104 ? -13.188 0.53 4.02 1 98.44 104 PRO A N 1
ATOM 798 C CA . PRO A 1 104 ? -14.523 0.809 3.486 1 98.44 104 PRO A CA 1
ATOM 799 C C . PRO A 1 104 ? -15.281 1.852 4.309 1 98.44 104 PRO A C 1
ATOM 801 O O . PRO A 1 104 ? -15.18 1.87 5.535 1 98.44 104 PRO A O 1
ATOM 804 N N . VAL A 1 105 ? -16 2.689 3.633 1 98.38 105 VAL A N 1
ATOM 805 C CA . VAL A 1 105 ? -16.828 3.703 4.281 1 98.38 105 VAL A CA 1
ATOM 806 C C . VAL A 1 105 ? -18.281 3.236 4.324 1 98.38 105 VAL A C 1
ATOM 808 O O . VAL A 1 105 ? -18.875 2.926 3.287 1 98.38 105 VAL A O 1
ATOM 811 N N . MET A 1 106 ? -18.781 3.275 5.496 1 97.94 106 MET A N 1
ATOM 812 C CA . MET A 1 106 ? -20.141 2.748 5.68 1 97.94 106 MET A CA 1
ATOM 813 C C . MET A 1 106 ? -21.125 3.871 5.984 1 97.94 106 MET A C 1
ATOM 815 O O . MET A 1 106 ? -20.781 4.836 6.672 1 97.94 106 MET A O 1
ATOM 819 N N . GLU A 1 107 ? -22.312 3.709 5.445 1 96.06 107 GLU A N 1
ATOM 820 C CA . GLU A 1 107 ? -23.469 4.508 5.812 1 96.06 107 GLU A CA 1
ATOM 821 C C . GLU A 1 107 ? -24.719 3.646 5.914 1 96.06 107 GLU A C 1
ATOM 823 O O . GLU A 1 107 ? -25.141 3.027 4.934 1 96.06 107 GLU A O 1
ATOM 828 N N . HIS A 1 108 ? -25.422 3.623 7.109 1 92.06 108 HIS A N 1
ATOM 829 C CA . HIS A 1 108 ? -26.625 2.838 7.344 1 92.06 108 HIS A CA 1
ATOM 830 C C . HIS A 1 108 ? -26.469 1.406 6.848 1 92.06 108 HIS A C 1
ATOM 832 O O . HIS A 1 108 ? -27.297 0.906 6.086 1 92.06 108 HIS A O 1
ATOM 838 N N . ASP A 1 109 ? -25.359 0.724 7.078 1 90.81 109 ASP A N 1
ATOM 839 C CA . ASP A 1 109 ? -25.047 -0.684 6.848 1 90.81 109 ASP A CA 1
ATOM 840 C C . ASP A 1 109 ? -24.766 -0.947 5.367 1 90.81 109 ASP A C 1
ATOM 842 O O . ASP A 1 109 ? -24.875 -2.084 4.902 1 90.81 109 ASP A O 1
ATOM 846 N N . ARG A 1 110 ? -24.516 0.153 4.691 1 95 110 ARG A N 1
ATOM 847 C CA . ARG A 1 110 ? -24.141 0.037 3.285 1 95 110 ARG A CA 1
ATOM 848 C C . ARG A 1 110 ? -22.781 0.657 3.025 1 95 110 ARG A C 1
ATOM 850 O O . ARG A 1 110 ? -22.422 1.661 3.643 1 95 110 ARG A O 1
ATOM 857 N N . VAL A 1 111 ? -22.109 0.038 2.092 1 97.75 111 VAL A N 1
ATOM 858 C CA . VAL A 1 111 ? -20.844 0.609 1.672 1 97.75 111 VAL A CA 1
ATOM 859 C C . VAL A 1 111 ? -21.078 1.787 0.731 1 97.75 111 VAL A C 1
ATOM 861 O O . VAL A 1 111 ? -21.781 1.652 -0.272 1 97.75 111 VAL A O 1
ATOM 864 N N . VAL A 1 112 ? -20.469 2.955 1.056 1 96.88 112 VAL A N 1
ATOM 865 C CA . VAL A 1 112 ? -20.719 4.125 0.227 1 96.88 112 VAL A CA 1
ATOM 866 C C . VAL A 1 112 ? -19.422 4.617 -0.4 1 96.88 112 VAL A C 1
ATOM 868 O O . VAL A 1 112 ? -19.422 5.59 -1.158 1 96.88 112 VAL A O 1
ATOM 871 N N . GLY A 1 113 ? -18.344 4 -0.062 1 97.06 113 GLY A N 1
ATOM 872 C CA . GLY A 1 113 ? -17.047 4.352 -0.633 1 97.06 113 GLY A CA 1
ATOM 873 C C . GLY A 1 113 ? -15.898 3.547 -0.056 1 97.06 113 GLY A C 1
ATOM 874 O O . GLY A 1 113 ? -16.109 2.646 0.758 1 97.06 113 GLY A O 1
ATOM 875 N N . LEU A 1 114 ? -14.742 3.801 -0.475 1 97.81 114 LEU A N 1
ATOM 876 C CA . LEU A 1 114 ? -13.5 3.193 -0 1 97.81 114 LEU A CA 1
ATOM 877 C C . LEU A 1 114 ? -12.391 4.23 0.086 1 97.81 114 LEU A C 1
ATOM 879 O O . LEU A 1 114 ? -12.172 4.996 -0.858 1 97.81 114 LEU A O 1
ATOM 883 N N . ILE A 1 115 ? -11.719 4.262 1.246 1 97.12 115 ILE A N 1
ATOM 884 C CA . ILE A 1 115 ? -10.594 5.176 1.437 1 97.12 115 ILE A CA 1
ATOM 885 C C . ILE A 1 115 ? -9.297 4.379 1.556 1 97.12 115 ILE A C 1
ATOM 887 O O . ILE A 1 115 ? -9.25 3.363 2.254 1 97.12 115 ILE A O 1
ATOM 891 N N . SER A 1 116 ? -8.336 4.805 0.864 1 97.19 116 SER A N 1
ATOM 892 C CA . SER A 1 116 ? -7.02 4.18 0.978 1 97.19 116 SER A CA 1
ATOM 893 C C . SER A 1 116 ? -6.008 5.129 1.608 1 97.19 116 SER A C 1
ATOM 895 O O . SER A 1 116 ? -6.277 6.324 1.756 1 97.19 116 SER A O 1
ATOM 897 N N . ILE A 1 117 ? -4.891 4.582 1.969 1 96.88 117 ILE A N 1
ATOM 898 C CA . ILE A 1 117 ? -3.795 5.383 2.508 1 96.88 117 ILE A CA 1
ATOM 899 C C . ILE A 1 117 ? -3.291 6.352 1.442 1 96.88 117 ILE A C 1
ATOM 901 O O . ILE A 1 117 ? -2.846 7.457 1.761 1 96.88 117 ILE A O 1
ATOM 905 N N . GLY A 1 118 ? -3.357 5.926 0.136 1 96.12 118 GLY A N 1
ATOM 906 C CA . GLY A 1 118 ? -3.025 6.84 -0.947 1 96.12 118 GLY A CA 1
ATOM 907 C C . GLY A 1 118 ? -3.938 8.055 -1.006 1 96.12 118 GLY A C 1
ATOM 908 O O . GLY A 1 118 ? -3.482 9.164 -1.282 1 96.12 118 GLY A O 1
ATOM 909 N N . ASP A 1 119 ? -5.195 7.895 -0.75 1 95.25 119 ASP A N 1
ATOM 910 C CA . ASP A 1 119 ? -6.152 8.992 -0.719 1 95.25 119 ASP A CA 1
ATOM 911 C C . ASP A 1 119 ? -5.801 10 0.373 1 95.25 119 ASP A C 1
ATOM 913 O O . ASP A 1 119 ? -5.941 11.211 0.18 1 95.25 119 ASP A O 1
ATOM 917 N N . ILE A 1 120 ? -5.383 9.422 1.534 1 93.88 120 ILE A N 1
ATOM 918 C CA . ILE A 1 120 ? -5.023 10.266 2.668 1 93.88 120 ILE A CA 1
ATOM 919 C C . ILE A 1 120 ? -3.816 11.125 2.305 1 93.88 120 ILE A C 1
ATOM 921 O O . ILE A 1 120 ? -3.826 12.336 2.521 1 93.88 120 ILE A O 1
ATOM 925 N N . VAL A 1 121 ? -2.828 10.484 1.753 1 94.06 121 VAL A N 1
ATOM 926 C CA . VAL A 1 121 ? -1.603 11.188 1.384 1 94.06 121 VAL A CA 1
ATOM 927 C C . VAL A 1 121 ? -1.909 12.242 0.326 1 94.06 121 VAL A C 1
ATOM 929 O O . VAL A 1 121 ? -1.432 13.375 0.416 1 94.06 121 VAL A O 1
ATOM 932 N N . LYS A 1 122 ? -2.668 11.914 -0.607 1 92.81 122 LYS A N 1
ATOM 933 C CA . LYS A 1 122 ? -3.08 12.867 -1.635 1 92.81 122 LYS A CA 1
ATOM 934 C C . LYS A 1 122 ? -3.818 14.055 -1.021 1 92.81 122 LYS A C 1
ATOM 936 O O . LYS A 1 122 ? -3.592 15.195 -1.41 1 92.81 122 LYS A O 1
ATOM 941 N N . SER A 1 123 ? -4.68 13.75 -0.113 1 88.88 123 SER A N 1
ATOM 942 C CA . SER A 1 123 ? -5.457 14.805 0.533 1 88.88 123 SER A CA 1
ATOM 943 C C . SER A 1 123 ? -4.555 15.75 1.32 1 88.88 123 SER A C 1
ATOM 945 O O . SER A 1 123 ? -4.766 16.969 1.316 1 88.88 123 SER A O 1
ATOM 947 N N . ARG A 1 124 ? -3.58 15.172 1.991 1 83.69 124 ARG A N 1
ATOM 948 C CA . ARG A 1 124 ? -2.65 15.984 2.768 1 83.69 124 ARG A CA 1
ATOM 949 C C . ARG A 1 124 ? -1.803 16.875 1.855 1 83.69 124 ARG A C 1
ATOM 951 O O . ARG A 1 124 ? -1.483 18 2.207 1 83.69 124 ARG A O 1
ATOM 958 N N . LEU A 1 125 ? -1.41 16.375 0.77 1 84 125 LEU A N 1
ATOM 959 C CA . LEU A 1 125 ? -0.67 17.156 -0.213 1 84 125 LEU A CA 1
ATOM 960 C C . LEU A 1 125 ? -1.487 18.359 -0.678 1 84 125 LEU A C 1
ATOM 962 O O . LEU A 1 125 ? -0.955 19.469 -0.812 1 84 125 LEU A O 1
ATOM 966 N N . SER A 1 126 ? -2.672 18.094 -0.864 1 81.56 126 SER A N 1
ATOM 967 C CA . SER A 1 126 ? -3.555 19.172 -1.313 1 81.56 126 SER A CA 1
ATOM 968 C C . SER A 1 126 ? -3.709 20.234 -0.242 1 81.56 126 SER A C 1
ATOM 970 O O . SER A 1 126 ? -3.77 21.438 -0.554 1 81.56 126 SER A O 1
ATOM 972 N N . GLU A 1 127 ? -3.732 19.734 1.008 1 75.12 127 GLU A N 1
ATOM 973 C CA . GLU A 1 127 ? -3.834 20.688 2.117 1 75.12 127 GLU A CA 1
ATOM 974 C C . GLU A 1 127 ? -2.562 21.516 2.254 1 75.12 127 GLU A C 1
ATOM 976 O O . GLU A 1 127 ? -2.625 22.719 2.531 1 75.12 127 GLU A O 1
ATOM 981 N N . TYR A 1 128 ? -1.438 20.781 2.131 1 70.56 128 TYR A N 1
ATOM 982 C CA . TYR A 1 128 ? -0.161 21.484 2.186 1 70.56 128 TYR A CA 1
ATOM 983 C C . TYR A 1 128 ? -0.058 22.516 1.071 1 70.56 128 TYR A C 1
ATOM 985 O O . TYR A 1 128 ? 0.375 23.641 1.304 1 70.56 128 TYR A O 1
ATOM 993 N N . GLU A 1 129 ? -0.424 22.141 -0.064 1 68.56 129 GLU A N 1
ATOM 994 C CA . GLU A 1 129 ? -0.377 23.047 -1.202 1 68.56 129 GLU A CA 1
ATOM 995 C C . GLU A 1 129 ? -1.293 24.25 -0.985 1 68.56 129 GLU A C 1
ATOM 997 O O . GLU A 1 129 ? -0.937 25.375 -1.331 1 68.56 129 GLU A O 1
ATOM 1002 N N . HIS A 1 130 ? -2.375 23.984 -0.346 1 64.38 130 HIS A N 1
ATOM 1003 C CA . HIS A 1 130 ? -3.32 25.062 -0.075 1 64.38 130 HIS A CA 1
ATOM 1004 C C . HIS A 1 130 ? -2.779 26.016 0.985 1 64.38 130 HIS A C 1
ATOM 1006 O O . HIS A 1 130 ? -2.938 27.234 0.871 1 64.38 130 HIS A O 1
ATOM 1012 N N . GLU A 1 131 ? -2.166 25.375 1.95 1 63.59 131 GLU A N 1
ATOM 1013 C CA . GLU A 1 131 ? -1.589 26.203 3.006 1 63.59 131 GLU A CA 1
ATOM 1014 C C . GLU A 1 131 ? -0.437 27.047 2.477 1 63.59 131 GLU A C 1
ATOM 1016 O O . GLU A 1 131 ? -0.314 28.219 2.824 1 63.59 131 GLU A O 1
ATOM 1021 N N . GLN A 1 132 ? 0.353 26.469 1.652 1 61.25 132 GLN A N 1
ATOM 1022 C CA . GLN A 1 132 ? 1.466 27.219 1.065 1 61.25 132 GLN A CA 1
ATOM 1023 C C . GLN A 1 132 ? 0.967 28.312 0.134 1 61.25 132 GLN A C 1
ATOM 1025 O O . GLN A 1 132 ? 1.509 29.422 0.127 1 61.25 132 GLN A O 1
ATOM 1030 N N . GLN A 1 133 ? -0.045 27.938 -0.632 1 59.56 133 GLN A N 1
ATOM 1031 C CA . GLN A 1 133 ? -0.628 28.938 -1.53 1 59.56 133 GLN A CA 1
ATOM 1032 C C . GLN A 1 133 ? -1.265 30.078 -0.747 1 59.56 133 GLN A C 1
ATOM 1034 O O . GLN A 1 133 ? -1.123 31.25 -1.118 1 59.56 133 GLN A O 1
ATOM 1039 N N . ALA A 1 134 ? -1.916 29.781 0.327 1 57.72 134 ALA A N 1
ATOM 1040 C CA . ALA A 1 134 ? -2.549 30.797 1.176 1 57.72 134 ALA A CA 1
ATOM 1041 C C . ALA A 1 134 ? -1.508 31.703 1.81 1 57.72 134 ALA A C 1
ATOM 1043 O O . ALA A 1 134 ? -1.711 32.938 1.896 1 57.72 134 ALA A O 1
ATOM 1044 N N . LEU A 1 135 ? -0.437 31.125 2.166 1 57.31 135 LEU A N 1
ATOM 1045 C CA . LEU A 1 135 ? 0.64 31.906 2.764 1 57.31 135 LEU A CA 1
ATOM 1046 C C . LEU A 1 135 ? 1.286 32.812 1.73 1 57.31 135 LEU A C 1
ATOM 1048 O O . LEU A 1 135 ? 1.566 34 2.018 1 57.31 135 LEU A O 1
ATOM 1052 N N . HIS A 1 136 ? 1.459 32.188 0.566 1 61.06 136 HIS A N 1
ATOM 1053 C CA . HIS A 1 136 ? 2.016 33 -0.521 1 61.06 136 HIS A CA 1
ATOM 1054 C C . HIS A 1 136 ? 1.094 34.156 -0.882 1 61.06 136 HIS A C 1
ATOM 1056 O O . HIS A 1 136 ? 1.557 35.281 -1.096 1 61.06 136 HIS A O 1
ATOM 1062 N N . ASP A 1 137 ? -0.203 33.938 -0.972 1 62.31 137 ASP A N 1
ATOM 1063 C CA . ASP A 1 137 ? -1.195 34.969 -1.285 1 62.31 137 ASP A CA 1
ATOM 1064 C C . ASP A 1 137 ? -1.247 36.031 -0.194 1 62.31 137 ASP A C 1
ATOM 1066 O O . ASP A 1 137 ? -1.395 37.219 -0.487 1 62.31 137 ASP A O 1
ATOM 1070 N N . TYR A 1 138 ? -1.105 35.688 1.027 1 62.31 138 TYR A N 1
ATOM 1071 C CA . TYR A 1 138 ? -1.085 36.594 2.16 1 62.31 138 TYR A CA 1
ATOM 1072 C C . TYR A 1 138 ? 0.141 37.5 2.107 1 62.31 138 TYR A C 1
ATOM 1074 O O . TYR A 1 138 ? 0.04 38.719 2.336 1 62.31 138 TYR A O 1
ATOM 1082 N N . ILE A 1 139 ? 1.228 36.875 1.656 1 62.78 139 ILE A N 1
ATOM 1083 C CA . ILE A 1 139 ? 2.473 37.625 1.587 1 62.78 139 ILE A CA 1
ATOM 1084 C C . ILE A 1 139 ? 2.418 38.625 0.419 1 62.78 139 ILE A C 1
ATOM 1086 O O . ILE A 1 139 ? 2.844 39.781 0.546 1 62.78 139 ILE A O 1
ATOM 1090 N N . LYS A 1 140 ? 1.852 38.188 -0.549 1 72.12 140 LYS A N 1
ATOM 1091 C CA . LYS A 1 140 ? 1.73 39.062 -1.706 1 72.12 140 LYS A CA 1
ATOM 1092 C C . LYS A 1 140 ? 0.749 40.188 -1.43 1 72.12 140 LYS A C 1
ATOM 1094 O O . LYS A 1 140 ? 0.904 41.312 -1.957 1 72.12 140 LYS A O 1
ATOM 1099 N N . SER A 1 141 ? -0.249 39.875 -0.722 1 62.56 141 SER A N 1
ATOM 1100 C CA . SER A 1 141 ? -1.257 40.906 -0.432 1 62.56 141 SER A CA 1
ATOM 1101 C C . SER A 1 141 ? -0.8 41.812 0.688 1 62.56 141 SER A C 1
ATOM 1103 O O . SER A 1 141 ? -1.354 42.906 0.864 1 62.56 141 SER A O 1
ATOM 1105 N N . ALA A 1 142 ? 0.3 41.531 1.342 1 57.34 142 ALA A N 1
ATOM 1106 C CA . ALA A 1 142 ? 0.819 42.438 2.383 1 57.34 142 ALA A CA 1
ATOM 1107 C C . ALA A 1 142 ? 1.871 43.375 1.821 1 57.34 142 ALA A C 1
ATOM 1109 O O . ALA A 1 142 ? 2.535 43.062 0.831 1 57.34 142 ALA A O 1
ATOM 1110 N N . MET B 1 1 ? 9.625 18.062 8.32 1 87 1 MET B N 1
ATOM 1111 C CA . MET B 1 1 ? 10.211 16.766 8.656 1 87 1 MET B CA 1
ATOM 1112 C C . MET B 1 1 ? 10.922 16.156 7.449 1 87 1 MET B C 1
ATOM 1114 O O . MET B 1 1 ? 10.438 16.266 6.32 1 87 1 MET B O 1
ATOM 1118 N N . THR B 1 2 ? 12.133 15.594 7.699 1 93.88 2 THR B N 1
ATOM 1119 C CA . THR B 1 2 ? 12.961 15.086 6.609 1 93.88 2 THR B CA 1
ATOM 1120 C C . THR B 1 2 ? 12.945 13.555 6.582 1 93.88 2 THR B C 1
ATOM 1122 O O . THR B 1 2 ? 12.492 12.922 7.535 1 93.88 2 THR B O 1
ATOM 1125 N N . VAL B 1 3 ? 13.453 13.023 5.5 1 96.69 3 VAL B N 1
ATOM 1126 C CA . VAL B 1 3 ? 13.617 11.586 5.328 1 96.69 3 VAL B CA 1
ATOM 1127 C C . VAL B 1 3 ? 14.562 11.047 6.398 1 96.69 3 VAL B C 1
ATOM 1129 O O . VAL B 1 3 ? 14.305 9.992 6.988 1 96.69 3 VAL B O 1
ATOM 1132 N N . ARG B 1 4 ? 15.555 11.812 6.715 1 96.69 4 ARG B N 1
ATOM 1133 C CA . ARG B 1 4 ? 16.516 11.422 7.738 1 96.69 4 ARG B CA 1
ATOM 1134 C C . ARG B 1 4 ? 15.836 11.195 9.078 1 96.69 4 ARG B C 1
ATOM 1136 O O . ARG B 1 4 ? 16.109 10.203 9.766 1 96.69 4 ARG B O 1
ATOM 1143 N N . ALA B 1 5 ? 15 12.086 9.453 1 94.94 5 ALA B N 1
ATOM 1144 C CA . ALA B 1 5 ? 14.305 11.992 10.734 1 94.94 5 ALA B CA 1
ATOM 1145 C C . ALA B 1 5 ? 13.453 10.734 10.812 1 94.94 5 ALA B C 1
ATOM 1147 O O . ALA B 1 5 ? 13.398 10.07 11.852 1 94.94 5 ALA B O 1
ATOM 1148 N N . ILE B 1 6 ? 12.797 10.391 9.703 1 95.12 6 ILE B N 1
ATOM 1149 C CA . ILE B 1 6 ? 11.977 9.188 9.656 1 95.12 6 ILE B CA 1
ATOM 1150 C C . ILE B 1 6 ? 12.859 7.953 9.805 1 95.12 6 ILE B C 1
ATOM 1152 O O . ILE B 1 6 ? 12.547 7.043 10.578 1 95.12 6 ILE B O 1
ATOM 1156 N N . LEU B 1 7 ? 14.016 7.965 9.109 1 96.62 7 LEU B N 1
ATOM 1157 C CA . LEU B 1 7 ? 14.922 6.824 9.164 1 96.62 7 LEU B CA 1
ATOM 1158 C C . LEU B 1 7 ? 15.477 6.633 10.57 1 96.62 7 LEU B C 1
ATOM 1160 O O . LEU B 1 7 ? 15.641 5.5 11.023 1 96.62 7 LEU B O 1
ATOM 1164 N N . GLU B 1 8 ? 15.766 7.711 11.227 1 95.19 8 GLU B N 1
ATOM 1165 C CA . GLU B 1 8 ? 16.312 7.645 12.578 1 95.19 8 GLU B CA 1
ATOM 1166 C C . GLU B 1 8 ? 15.297 7.047 13.555 1 95.19 8 GLU B C 1
ATOM 1168 O O . GLU B 1 8 ? 15.68 6.383 14.523 1 95.19 8 GLU B O 1
ATOM 1173 N N . THR B 1 9 ? 14.07 7.289 13.266 1 92.19 9 THR B N 1
ATOM 1174 C CA . THR B 1 9 ? 13.016 6.801 14.148 1 92.19 9 THR B CA 1
ATOM 1175 C C . THR B 1 9 ? 12.695 5.34 13.852 1 92.19 9 THR B C 1
ATOM 1177 O O . THR B 1 9 ? 12.594 4.52 14.766 1 92.19 9 THR B O 1
ATOM 1180 N N . LYS B 1 10 ? 12.57 4.996 12.586 1 92.94 10 LYS B N 1
ATOM 1181 C CA . LYS B 1 10 ? 12.086 3.658 12.258 1 92.94 10 LYS B CA 1
ATOM 1182 C C . LYS B 1 10 ? 13.25 2.674 12.117 1 92.94 10 LYS B C 1
ATOM 1184 O O . LYS B 1 10 ? 13.039 1.459 12.117 1 92.94 10 LYS B O 1
ATOM 1189 N N . GLY B 1 11 ? 14.445 3.246 11.922 1 92.19 11 GLY B N 1
ATOM 1190 C CA . GLY B 1 11 ? 15.602 2.402 11.633 1 92.19 11 GLY B CA 1
ATOM 1191 C C . GLY B 1 11 ? 15.945 2.346 10.164 1 92.19 11 GLY B C 1
ATOM 1192 O O . GLY B 1 11 ? 15.219 2.891 9.328 1 92.19 11 GLY B O 1
ATOM 1193 N N . ARG B 1 12 ? 17.016 1.675 9.852 1 89.5 12 ARG B N 1
ATOM 1194 C CA . ARG B 1 12 ? 17.562 1.709 8.492 1 89.5 12 ARG B CA 1
ATOM 1195 C C . ARG B 1 12 ? 17.625 0.307 7.898 1 89.5 12 ARG B C 1
ATOM 1197 O O . ARG B 1 12 ? 18.297 0.088 6.891 1 89.5 12 ARG B O 1
ATOM 1204 N N . TYR B 1 13 ? 16.891 -0.552 8.453 1 89.19 13 TYR B N 1
ATOM 1205 C CA . TYR B 1 13 ? 16.922 -1.925 7.965 1 89.19 13 TYR B CA 1
ATOM 1206 C C . TYR B 1 13 ? 16.266 -2.029 6.594 1 89.19 13 TYR B C 1
ATOM 1208 O O . TYR B 1 13 ? 15.234 -1.408 6.34 1 89.19 13 TYR B O 1
ATOM 1216 N N . ILE B 1 14 ? 16.953 -2.785 5.711 1 92 14 ILE B N 1
ATOM 1217 C CA . ILE B 1 14 ? 16.5 -2.977 4.34 1 92 14 ILE B CA 1
ATOM 1218 C C . ILE B 1 14 ? 16.453 -4.465 4.012 1 92 14 ILE B C 1
ATOM 1220 O O . ILE B 1 14 ? 17.422 -5.188 4.227 1 92 14 ILE B O 1
ATOM 1224 N N . HIS B 1 15 ? 15.391 -4.965 3.594 1 95.69 15 HIS B N 1
ATOM 1225 C CA . HIS B 1 15 ? 15.297 -6.332 3.092 1 95.69 15 HIS B CA 1
ATOM 1226 C C . HIS B 1 15 ? 15.656 -6.398 1.611 1 95.69 15 HIS B C 1
ATOM 1228 O O . HIS B 1 15 ? 15.086 -5.676 0.795 1 95.69 15 HIS B O 1
ATOM 1234 N N . THR B 1 16 ? 16.578 -7.266 1.287 1 97.25 16 THR B N 1
ATOM 1235 C CA . THR B 1 16 ? 17.047 -7.355 -0.091 1 97.25 16 THR B CA 1
ATOM 1236 C C . THR B 1 16 ? 16.938 -8.781 -0.612 1 97.25 16 THR B C 1
ATOM 1238 O O . THR B 1 16 ? 16.875 -9.734 0.172 1 97.25 16 THR B O 1
ATOM 1241 N N . VAL B 1 17 ? 16.859 -8.891 -1.865 1 98 17 VAL B N 1
ATOM 1242 C CA . VAL B 1 17 ? 16.875 -10.172 -2.574 1 98 17 VAL B CA 1
ATOM 1243 C C . VAL B 1 17 ? 17.797 -10.086 -3.783 1 98 17 VAL B C 1
ATOM 1245 O O . VAL B 1 17 ? 18.203 -8.992 -4.188 1 98 17 VAL B O 1
ATOM 1248 N N . GLU B 1 18 ? 18.062 -11.234 -4.336 1 98 18 GLU B N 1
ATOM 1249 C CA . GLU B 1 18 ? 18.906 -11.297 -5.535 1 98 18 GLU B CA 1
ATOM 1250 C C . GLU B 1 18 ? 18.047 -11.445 -6.793 1 98 18 GLU B C 1
ATOM 1252 O O . GLU B 1 18 ? 17.016 -12.125 -6.77 1 98 18 GLU B O 1
ATOM 1257 N N . ALA B 1 19 ? 18.578 -10.938 -7.898 1 98.38 19 ALA B N 1
ATOM 1258 C CA . ALA B 1 19 ? 17.828 -10.938 -9.156 1 98.38 19 ALA B CA 1
ATOM 1259 C C . ALA B 1 19 ? 17.609 -12.359 -9.664 1 98.38 19 ALA B C 1
ATOM 1261 O O . ALA B 1 19 ? 16.625 -12.633 -10.352 1 98.38 19 ALA B O 1
ATOM 1262 N N . GLU B 1 20 ? 18.438 -13.234 -9.297 1 98.31 20 GLU B N 1
ATOM 1263 C CA . GLU B 1 20 ? 18.391 -14.586 -9.852 1 98.31 20 GLU B CA 1
ATOM 1264 C C . GLU B 1 20 ? 17.422 -15.477 -9.078 1 98.31 20 GLU B C 1
ATOM 1266 O O . GLU B 1 20 ? 17.047 -16.547 -9.547 1 98.31 20 GLU B O 1
ATOM 1271 N N . ALA B 1 21 ? 17.141 -15.07 -7.844 1 98.19 21 ALA B N 1
ATOM 1272 C CA . ALA B 1 21 ? 16.188 -15.852 -7.055 1 98.19 21 ALA B CA 1
ATOM 1273 C C . ALA B 1 21 ? 14.828 -15.898 -7.73 1 98.19 21 ALA B C 1
ATOM 1275 O O . ALA B 1 21 ? 14.516 -15.055 -8.57 1 98.19 21 ALA B O 1
ATOM 1276 N N . ARG B 1 22 ? 14.016 -16.891 -7.41 1 98.56 22 ARG B N 1
ATOM 1277 C CA . ARG B 1 22 ? 12.68 -17.031 -7.984 1 98.56 22 ARG B CA 1
ATOM 1278 C C . ARG B 1 22 ? 11.695 -16.078 -7.316 1 98.56 22 ARG B C 1
ATOM 1280 O O . ARG B 1 22 ? 11.805 -15.789 -6.121 1 98.56 22 ARG B O 1
ATOM 1287 N N . LEU B 1 23 ? 10.719 -15.68 -8.055 1 98.75 23 LEU B N 1
ATOM 1288 C CA . LEU B 1 23 ? 9.672 -14.797 -7.547 1 98.75 23 LEU B CA 1
ATOM 1289 C C . LEU B 1 23 ? 9 -15.398 -6.32 1 98.75 23 LEU B C 1
ATOM 1291 O O . LEU B 1 23 ? 8.656 -14.68 -5.375 1 98.75 23 LEU B O 1
ATOM 1295 N N . ALA B 1 24 ? 8.875 -16.719 -6.281 1 98.62 24 ALA B N 1
ATOM 1296 C CA . ALA B 1 24 ? 8.242 -17.391 -5.152 1 98.62 24 ALA B CA 1
ATOM 1297 C C . ALA B 1 24 ? 8.984 -17.109 -3.852 1 98.62 24 ALA B C 1
ATOM 1299 O O . ALA B 1 24 ? 8.367 -16.953 -2.797 1 98.62 24 ALA B O 1
ATOM 1300 N N . SER B 1 25 ? 10.258 -17.047 -3.93 1 98.31 25 SER B N 1
ATOM 1301 C CA . SER B 1 25 ? 11.055 -16.766 -2.738 1 98.31 25 SER B CA 1
ATOM 1302 C C . SER B 1 25 ? 10.82 -15.336 -2.24 1 98.31 25 SER B C 1
ATOM 1304 O O . SER B 1 25 ? 10.781 -15.102 -1.032 1 98.31 25 SER B O 1
ATOM 1306 N N . ALA B 1 26 ? 10.719 -14.398 -3.164 1 98.69 26 ALA B N 1
ATOM 1307 C CA . ALA B 1 26 ? 10.414 -13.023 -2.787 1 98.69 26 ALA B CA 1
ATOM 1308 C C . ALA B 1 26 ? 9.031 -12.922 -2.16 1 98.69 26 ALA B C 1
ATOM 1310 O O . ALA B 1 26 ? 8.836 -12.195 -1.185 1 98.69 26 ALA B O 1
ATOM 1311 N N . VAL B 1 27 ? 8.07 -13.617 -2.691 1 98.81 27 VAL B N 1
ATOM 1312 C CA . VAL B 1 27 ? 6.711 -13.648 -2.154 1 98.81 27 VAL B CA 1
ATOM 1313 C C . VAL B 1 27 ? 6.738 -14.133 -0.708 1 98.81 27 VAL B C 1
ATOM 1315 O O . VAL B 1 27 ? 6.098 -13.547 0.165 1 98.81 27 VAL B O 1
ATOM 1318 N N . LYS B 1 28 ? 7.512 -15.141 -0.48 1 98.69 28 LYS B N 1
ATOM 1319 C CA . LYS B 1 28 ? 7.652 -15.664 0.877 1 98.69 28 LYS B CA 1
ATOM 1320 C C . LYS B 1 28 ? 8.281 -14.617 1.802 1 98.69 28 LYS B C 1
ATOM 1322 O O . LYS B 1 28 ? 7.828 -14.438 2.934 1 98.69 28 LYS B O 1
ATOM 1327 N N . THR B 1 29 ? 9.273 -13.969 1.331 1 98.44 29 THR B N 1
ATOM 1328 C CA . THR B 1 29 ? 9.945 -12.945 2.117 1 98.44 29 THR B CA 1
ATOM 1329 C C . THR B 1 29 ? 8.984 -11.812 2.467 1 98.44 29 THR B C 1
ATOM 1331 O O . THR B 1 29 ? 8.906 -11.391 3.623 1 98.44 29 THR B O 1
ATOM 1334 N N . LEU B 1 30 ? 8.242 -11.32 1.472 1 98.56 30 LEU B N 1
ATOM 1335 C CA . LEU B 1 30 ? 7.266 -10.258 1.692 1 98.56 30 LEU B CA 1
ATOM 1336 C C . LEU B 1 30 ? 6.254 -10.664 2.758 1 98.56 30 LEU B C 1
ATOM 1338 O O . LEU B 1 30 ? 5.969 -9.883 3.674 1 98.56 30 LEU B O 1
ATOM 1342 N N . ALA B 1 31 ? 5.785 -11.852 2.639 1 98.56 31 ALA B N 1
ATOM 1343 C CA . ALA B 1 31 ? 4.746 -12.344 3.547 1 98.56 31 ALA B CA 1
ATOM 1344 C C . ALA B 1 31 ? 5.301 -12.539 4.953 1 98.56 31 ALA B C 1
ATOM 1346 O O . ALA B 1 31 ? 4.688 -12.109 5.934 1 98.56 31 ALA B O 1
ATOM 1347 N N . GLU B 1 32 ? 6.434 -13.172 5.09 1 97.75 32 GLU B N 1
ATOM 1348 C CA . GLU B 1 32 ? 7.027 -13.508 6.379 1 97.75 32 GLU B CA 1
AT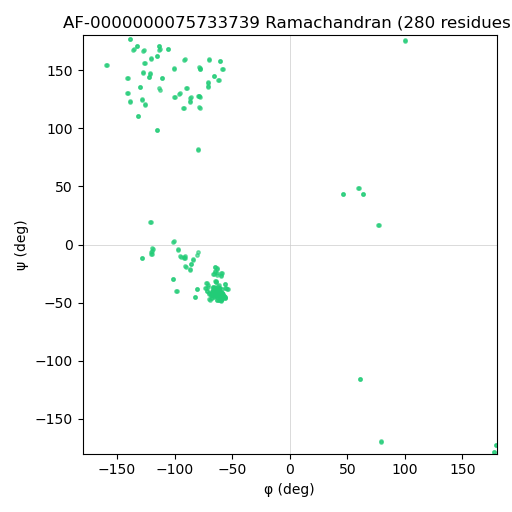OM 1349 C C . GLU B 1 32 ? 7.434 -12.25 7.148 1 97.75 32 GLU B C 1
ATOM 1351 O O . GLU B 1 32 ? 7.258 -12.18 8.367 1 97.75 32 GLU B O 1
ATOM 1356 N N . ARG B 1 33 ? 7.922 -11.328 6.434 1 96.88 33 ARG B N 1
ATOM 1357 C CA . ARG B 1 33 ? 8.414 -10.117 7.082 1 96.88 33 ARG B CA 1
ATOM 1358 C C . ARG B 1 33 ? 7.316 -9.062 7.18 1 96.88 33 ARG B C 1
ATOM 1360 O O . ARG B 1 33 ? 7.488 -8.039 7.84 1 96.88 33 ARG B O 1
ATOM 1367 N N . ARG B 1 34 ? 6.207 -9.305 6.469 1 96.5 34 ARG B N 1
ATOM 1368 C CA . ARG B 1 34 ? 5.062 -8.398 6.453 1 96.5 34 ARG B CA 1
ATOM 1369 C C . ARG B 1 34 ? 5.465 -7.016 5.938 1 96.5 34 ARG B C 1
ATOM 1371 O O . ARG B 1 34 ? 5.168 -6 6.57 1 96.5 34 ARG B O 1
ATOM 1378 N N . ILE B 1 35 ? 6.176 -7.074 4.789 1 96.94 35 ILE B N 1
ATOM 1379 C CA . ILE B 1 35 ? 6.598 -5.832 4.148 1 96.94 35 ILE B CA 1
ATOM 1380 C C . ILE B 1 35 ? 6.012 -5.754 2.742 1 96.94 35 ILE B C 1
ATOM 1382 O O . ILE B 1 35 ? 5.633 -6.773 2.162 1 96.94 35 ILE B O 1
ATOM 1386 N N . GLY B 1 36 ? 5.949 -4.527 2.17 1 97.69 36 GLY B N 1
ATOM 1387 C CA . GLY B 1 36 ? 5.281 -4.328 0.893 1 97.69 36 GLY B CA 1
ATOM 1388 C C . GLY B 1 36 ? 6.23 -4.367 -0.29 1 97.69 36 GLY B C 1
ATOM 1389 O O . GLY B 1 36 ? 5.793 -4.414 -1.441 1 97.69 36 GLY B O 1
ATOM 1390 N N . ALA B 1 37 ? 7.551 -4.363 0.054 1 98.38 37 ALA B N 1
ATOM 1391 C CA . ALA B 1 37 ? 8.523 -4.352 -1.034 1 98.38 37 ALA B CA 1
ATOM 1392 C C . ALA B 1 37 ? 9.891 -4.844 -0.554 1 98.38 37 ALA B C 1
ATOM 1394 O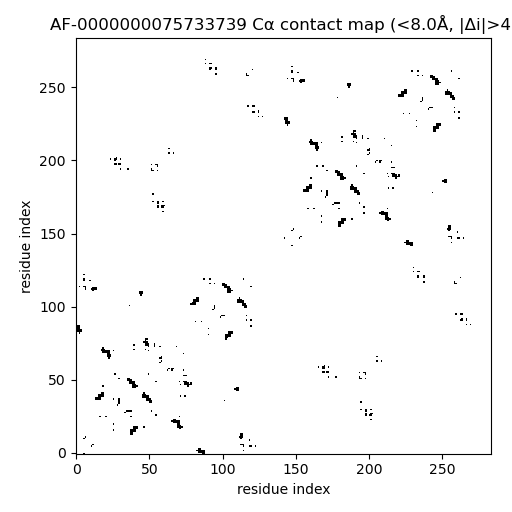 O . ALA B 1 37 ? 10.195 -4.781 0.639 1 98.38 37 ALA B O 1
ATOM 1395 N N . VAL B 1 38 ? 10.648 -5.363 -1.507 1 98.56 38 VAL B N 1
ATOM 1396 C CA . VAL B 1 38 ? 12.047 -5.715 -1.287 1 98.56 38 VAL B CA 1
ATOM 1397 C C . VAL B 1 38 ? 12.922 -5.066 -2.357 1 98.56 38 VAL B C 1
ATOM 1399 O O . VAL B 1 38 ? 12.492 -4.887 -3.498 1 98.56 38 VAL B O 1
ATOM 1402 N N . LEU B 1 39 ? 14.125 -4.746 -1.966 1 98.62 39 LEU B N 1
ATOM 1403 C CA . LEU B 1 39 ? 15.086 -4.203 -2.924 1 98.62 39 LEU B CA 1
ATOM 1404 C C . LEU B 1 39 ? 15.891 -5.32 -3.578 1 98.62 39 LEU B C 1
ATOM 1406 O O . LEU B 1 39 ? 16.297 -6.273 -2.908 1 98.62 39 LEU B O 1
ATOM 1410 N N . VAL B 1 40 ? 16.016 -5.207 -4.848 1 98.75 40 VAL B N 1
ATOM 1411 C CA . VAL B 1 40 ? 16.891 -6.125 -5.578 1 98.75 40 VAL B CA 1
ATOM 1412 C C . VAL B 1 40 ? 18.281 -5.535 -5.695 1 98.75 40 VAL B C 1
ATOM 1414 O O . VAL B 1 40 ? 18.484 -4.508 -6.348 1 98.75 40 VAL B O 1
ATOM 1417 N N . MET B 1 41 ? 19.219 -6.266 -5.082 1 97.75 41 MET B N 1
ATOM 1418 C CA . MET B 1 41 ? 20.578 -5.746 -4.996 1 97.75 41 MET B CA 1
ATOM 1419 C C . MET B 1 41 ? 21.578 -6.707 -5.645 1 97.75 41 MET B C 1
ATOM 1421 O O . MET B 1 41 ? 21.391 -7.926 -5.578 1 97.75 41 MET B O 1
ATOM 1425 N N . HIS B 1 42 ? 22.5 -6.203 -6.219 1 96.19 42 HIS B N 1
ATOM 1426 C CA . HIS B 1 42 ? 23.734 -6.891 -6.594 1 96.19 42 HIS B CA 1
ATOM 1427 C C . HIS B 1 42 ? 24.938 -6.309 -5.855 1 96.19 42 HIS B C 1
ATOM 1429 O O . HIS B 1 42 ? 25.516 -5.309 -6.289 1 96.19 42 HIS B O 1
ATOM 1435 N N . GLY B 1 43 ? 25.344 -6.977 -4.766 1 92.19 43 GLY B N 1
ATOM 1436 C CA . GLY B 1 43 ? 26.312 -6.328 -3.885 1 92.19 43 GLY B CA 1
ATOM 1437 C C . GLY B 1 43 ? 25.797 -5.027 -3.297 1 92.19 43 GLY B C 1
ATOM 1438 O O . GLY B 1 43 ? 24.766 -5.012 -2.609 1 92.19 43 GLY B O 1
ATOM 1439 N N . THR B 1 44 ? 26.438 -3.926 -3.648 1 91.5 44 THR B N 1
ATOM 1440 C CA . THR B 1 44 ? 26.031 -2.631 -3.111 1 91.5 44 THR B CA 1
ATOM 1441 C C . THR B 1 44 ? 25.203 -1.858 -4.133 1 91.5 44 THR B C 1
ATOM 1443 O O . THR B 1 44 ? 24.766 -0.738 -3.863 1 91.5 44 THR B O 1
ATOM 1446 N N . ARG B 1 45 ? 24.984 -2.484 -5.23 1 94.56 45 ARG B N 1
ATOM 1447 C CA . ARG B 1 45 ? 24.281 -1.8 -6.316 1 94.56 45 ARG B CA 1
ATOM 1448 C C . ARG B 1 45 ? 22.797 -2.111 -6.293 1 94.56 45 ARG B C 1
ATOM 1450 O O . ARG B 1 45 ? 22.391 -3.277 -6.227 1 94.56 45 ARG B O 1
ATOM 1457 N N . LEU B 1 46 ? 22.031 -1.078 -6.355 1 97.69 46 LEU B N 1
ATOM 1458 C CA . LEU B 1 46 ? 20.594 -1.219 -6.473 1 97.69 46 LEU B CA 1
ATOM 1459 C C . LEU B 1 46 ? 20.188 -1.556 -7.906 1 97.69 46 LEU B C 1
ATOM 1461 O O . LEU B 1 46 ? 20.406 -0.757 -8.82 1 97.69 46 LEU B O 1
ATOM 1465 N N . GLU B 1 47 ? 19.578 -2.721 -8.094 1 97.75 47 GLU B N 1
ATOM 1466 C CA . GLU B 1 47 ? 19.219 -3.154 -9.445 1 97.75 47 GLU B CA 1
ATOM 1467 C C . GLU B 1 47 ? 17.734 -2.922 -9.719 1 97.75 47 GLU B C 1
ATOM 1469 O O . GLU B 1 47 ? 17.328 -2.787 -10.875 1 97.75 47 GLU B O 1
ATOM 1474 N N . GLY B 1 48 ? 16.953 -2.971 -8.719 1 98.56 48 GLY B N 1
ATOM 1475 C CA . GLY B 1 48 ? 15.523 -2.811 -8.883 1 98.56 48 GLY B CA 1
ATOM 1476 C C . GLY B 1 48 ? 14.758 -2.916 -7.574 1 98.56 48 GLY B C 1
ATOM 1477 O O . GLY B 1 48 ? 15.352 -2.881 -6.496 1 98.56 48 GLY B O 1
ATOM 1478 N N . ILE B 1 49 ? 13.477 -2.932 -7.656 1 98.75 49 ILE B N 1
ATOM 1479 C CA . ILE B 1 49 ? 12.586 -3.09 -6.512 1 98.75 49 ILE B CA 1
ATOM 1480 C C . ILE B 1 49 ? 11.414 -3.986 -6.895 1 98.75 49 ILE B C 1
ATOM 1482 O O . ILE B 1 49 ? 10.961 -3.977 -8.047 1 98.75 49 ILE B O 1
ATOM 1486 N N . LEU B 1 50 ? 10.984 -4.797 -5.98 1 98.88 50 LEU B N 1
ATOM 1487 C CA . LEU B 1 50 ? 9.828 -5.66 -6.152 1 98.88 50 LEU B CA 1
ATOM 1488 C C . LEU B 1 50 ? 8.812 -5.441 -5.035 1 98.88 50 LEU B C 1
ATOM 1490 O O . LEU B 1 50 ? 9.133 -5.605 -3.855 1 98.88 50 LEU B O 1
ATOM 1494 N N . SER B 1 51 ? 7.625 -5.051 -5.402 1 98.56 51 SER B N 1
ATOM 1495 C CA . SER B 1 51 ? 6.574 -4.785 -4.43 1 98.56 51 SER B CA 1
ATOM 1496 C C . SER B 1 51 ? 5.434 -5.789 -4.559 1 98.56 51 SER B C 1
ATOM 1498 O O . SER B 1 51 ? 5.414 -6.598 -5.488 1 98.56 51 SER B O 1
ATOM 1500 N N . GLU B 1 52 ? 4.512 -5.738 -3.58 1 98.56 52 GLU B N 1
ATOM 1501 C CA . GLU B 1 52 ? 3.283 -6.52 -3.658 1 98.56 52 GLU B CA 1
ATOM 1502 C C . GLU B 1 52 ? 2.539 -6.25 -4.965 1 98.56 52 GLU B C 1
ATOM 1504 O O . GLU B 1 52 ? 2.01 -7.172 -5.586 1 98.56 52 GLU B O 1
ATOM 1509 N N . ARG B 1 53 ? 2.539 -4.992 -5.418 1 98.19 53 ARG B N 1
ATOM 1510 C CA . ARG B 1 53 ? 1.888 -4.621 -6.672 1 98.19 53 ARG B CA 1
ATOM 1511 C C . ARG B 1 53 ? 2.564 -5.297 -7.859 1 98.19 53 ARG B C 1
ATOM 1513 O O . ARG B 1 53 ? 1.895 -5.73 -8.797 1 98.19 53 ARG B O 1
ATOM 1520 N N . ASP B 1 54 ? 3.844 -5.336 -7.887 1 98.31 54 ASP B N 1
ATOM 1521 C CA . ASP B 1 54 ? 4.566 -6.031 -8.945 1 98.31 54 ASP B CA 1
ATOM 1522 C C . ASP B 1 54 ? 4.152 -7.5 -9.023 1 98.31 54 ASP B C 1
ATOM 1524 O O . ASP B 1 54 ? 3.963 -8.039 -10.109 1 98.31 54 ASP B O 1
ATOM 1528 N N . VAL B 1 55 ? 4.051 -8.125 -7.82 1 98.75 55 VAL B N 1
ATOM 1529 C CA . VAL B 1 55 ? 3.664 -9.531 -7.766 1 98.75 55 VAL B CA 1
ATOM 1530 C C . VAL B 1 55 ? 2.287 -9.719 -8.398 1 98.75 55 VAL B C 1
ATOM 1532 O O . VAL B 1 55 ? 2.105 -10.586 -9.258 1 98.75 55 VAL B O 1
ATOM 1535 N N . VAL B 1 56 ? 1.39 -8.891 -8.023 1 98.75 56 VAL B N 1
ATOM 1536 C CA . VAL B 1 56 ? 0.023 -8.992 -8.523 1 98.75 56 VAL B CA 1
ATOM 1537 C C . VAL B 1 56 ? 0.006 -8.75 -10.031 1 98.75 56 VAL B C 1
ATOM 1539 O O . VAL B 1 56 ? -0.632 -9.492 -10.781 1 98.75 56 VAL B O 1
ATOM 1542 N N . ARG B 1 57 ? 0.691 -7.781 -10.469 1 98.38 57 ARG B N 1
ATOM 1543 C CA . ARG B 1 57 ? 0.745 -7.438 -11.883 1 98.38 57 ARG B CA 1
ATOM 1544 C C . ARG B 1 57 ? 1.291 -8.602 -12.711 1 98.38 57 ARG B C 1
ATOM 1546 O O . ARG B 1 57 ? 0.721 -8.961 -13.742 1 98.38 57 ARG B O 1
ATOM 1553 N N . VAL B 1 58 ? 2.352 -9.141 -12.281 1 98.38 58 VAL B N 1
ATOM 1554 C CA . VAL B 1 58 ? 3.01 -10.195 -13.047 1 98.38 58 VAL B CA 1
ATOM 1555 C C . VAL B 1 58 ? 2.137 -11.445 -13.055 1 98.38 58 VAL B C 1
ATOM 1557 O O . VAL B 1 58 ? 2.045 -12.141 -14.07 1 98.38 58 VAL B O 1
ATOM 1560 N N . LEU B 1 59 ? 1.541 -11.766 -11.898 1 98.5 59 LEU B N 1
ATOM 1561 C CA . LEU B 1 59 ? 0.637 -12.906 -11.844 1 98.5 59 LEU B CA 1
ATOM 1562 C C . LEU B 1 59 ? -0.527 -12.727 -12.812 1 98.5 59 LEU B C 1
ATOM 1564 O O . LEU B 1 59 ? -0.948 -13.688 -13.469 1 98.5 59 LEU B O 1
ATOM 1568 N N . ALA B 1 60 ? -1.069 -11.531 -12.875 1 98.56 60 ALA B N 1
ATOM 1569 C CA . ALA B 1 60 ? -2.176 -11.25 -13.789 1 98.56 60 ALA B CA 1
ATOM 1570 C C . ALA B 1 60 ? -1.751 -11.438 -15.242 1 98.56 60 ALA B C 1
ATOM 1572 O O . ALA B 1 60 ? -2.518 -11.961 -16.047 1 98.56 60 ALA B O 1
ATOM 1573 N N . ASP B 1 61 ? -0.566 -11.023 -15.562 1 97.94 61 ASP B N 1
ATOM 1574 C CA . ASP B 1 61 ? -0.068 -11 -16.938 1 97.94 61 ASP B CA 1
ATOM 1575 C C . ASP B 1 61 ? 0.409 -12.383 -17.359 1 97.94 61 ASP B C 1
ATOM 1577 O O . ASP B 1 61 ? 0.144 -12.812 -18.484 1 97.94 61 ASP B O 1
ATOM 1581 N N . ARG B 1 62 ? 1.062 -13.133 -16.422 1 97.25 62 ARG B N 1
ATOM 1582 C CA . ARG B 1 62 ? 1.803 -14.312 -16.844 1 97.25 62 ARG B CA 1
ATOM 1583 C C . ARG B 1 62 ? 1.259 -15.57 -16.172 1 97.25 62 ARG B C 1
ATOM 1585 O O . ARG B 1 62 ? 1.707 -16.688 -16.469 1 97.25 62 ARG B O 1
ATOM 1592 N N . GLY B 1 63 ? 0.397 -15.438 -15.258 1 96.56 63 GLY B N 1
ATOM 1593 C CA . GLY B 1 63 ? -0.181 -16.578 -14.57 1 96.56 63 GLY B CA 1
ATOM 1594 C C . GLY B 1 63 ? 0.727 -17.156 -13.5 1 96.56 63 GLY B C 1
ATOM 1595 O O . GLY B 1 63 ? 1.738 -16.547 -13.141 1 96.56 63 GLY B O 1
ATOM 1596 N N . PRO B 1 64 ? 0.348 -18.312 -12.984 1 96.69 64 PRO B N 1
ATOM 1597 C CA . PRO B 1 64 ? 1.061 -18.891 -11.844 1 96.69 64 PRO B CA 1
ATOM 1598 C C . PRO B 1 64 ? 2.506 -19.266 -12.172 1 96.69 64 PRO B C 1
ATOM 1600 O O . PRO B 1 64 ? 3.354 -19.312 -11.281 1 96.69 64 PRO B O 1
ATOM 1603 N N . ALA B 1 65 ? 2.828 -19.484 -13.391 1 96.88 65 ALA B N 1
ATOM 1604 C CA . ALA B 1 65 ? 4.184 -19.844 -13.805 1 96.88 65 ALA B CA 1
ATOM 1605 C C . ALA B 1 65 ? 5.172 -18.734 -13.492 1 96.88 65 ALA B C 1
ATOM 1607 O O . ALA B 1 65 ? 6.379 -18.969 -13.406 1 96.88 65 ALA B O 1
ATOM 1608 N N . ALA B 1 66 ? 4.672 -17.562 -13.328 1 97.75 66 ALA B N 1
ATOM 1609 C CA . ALA B 1 66 ? 5.516 -16.422 -13.023 1 97.75 66 ALA B CA 1
ATOM 1610 C C . ALA B 1 66 ? 6.281 -16.625 -11.727 1 97.75 66 ALA B C 1
ATOM 1612 O O . ALA B 1 66 ? 7.371 -16.078 -11.539 1 97.75 66 ALA B O 1
ATOM 1613 N N . LEU B 1 67 ? 5.738 -17.438 -10.844 1 98.19 67 LEU B N 1
ATOM 1614 C CA . LEU B 1 67 ? 6.344 -17.672 -9.539 1 98.19 67 LEU B CA 1
ATOM 1615 C C . LEU B 1 67 ? 7.699 -18.359 -9.688 1 98.19 67 LEU B C 1
ATOM 1617 O O . LEU B 1 67 ? 8.531 -18.297 -8.781 1 98.19 67 LEU B O 1
ATOM 1621 N N . ASP B 1 68 ? 7.887 -18.953 -10.812 1 98.06 68 ASP B N 1
ATOM 1622 C CA . ASP B 1 68 ? 9.133 -19.688 -11.039 1 98.06 68 ASP B CA 1
ATOM 1623 C C . ASP B 1 68 ? 10.133 -18.828 -11.812 1 98.06 68 ASP B C 1
ATOM 1625 O O . ASP B 1 68 ? 11.273 -19.25 -12.031 1 98.06 68 ASP B O 1
ATOM 1629 N N . GLU B 1 69 ? 9.766 -17.656 -12.219 1 98.38 69 GLU B N 1
ATOM 1630 C CA . GLU B 1 69 ? 10.656 -16.75 -12.945 1 98.38 69 GLU B CA 1
ATOM 1631 C C . GLU B 1 69 ? 11.617 -16.047 -12 1 98.38 69 GLU B C 1
ATOM 1633 O O . GLU B 1 69 ? 11.32 -15.859 -10.82 1 98.38 69 GLU B O 1
ATOM 1638 N N . PRO B 1 70 ? 12.781 -15.695 -12.602 1 98.81 70 PRO B N 1
ATOM 1639 C CA . PRO B 1 70 ? 13.695 -14.906 -11.773 1 98.81 70 PRO B CA 1
ATOM 1640 C C . PRO B 1 70 ? 13.141 -13.523 -11.438 1 98.81 70 PRO B C 1
ATOM 1642 O O . PRO B 1 70 ? 12.469 -12.906 -12.258 1 98.81 70 PRO B O 1
ATOM 1645 N N . ILE B 1 71 ? 13.438 -13.031 -10.234 1 98.81 71 ILE B N 1
ATOM 1646 C CA . ILE B 1 71 ? 12.984 -11.727 -9.766 1 98.81 71 ILE B CA 1
ATOM 1647 C C . ILE B 1 71 ? 13.422 -10.641 -10.75 1 98.81 71 ILE B C 1
ATOM 1649 O O . ILE B 1 71 ? 12.672 -9.703 -11.023 1 98.81 71 ILE B O 1
ATOM 1653 N N . GLY B 1 72 ? 14.586 -10.805 -11.289 1 98.56 72 GLY B N 1
ATOM 1654 C CA . GLY B 1 72 ? 15.125 -9.828 -12.227 1 98.56 72 GLY B CA 1
ATOM 1655 C C . GLY B 1 72 ? 14.258 -9.633 -13.453 1 98.56 72 GLY B C 1
ATOM 1656 O O . GLY B 1 72 ? 14.328 -8.594 -14.109 1 98.56 72 GLY B O 1
ATOM 1657 N N . ALA B 1 73 ? 13.469 -10.578 -13.82 1 98.12 73 ALA B N 1
ATOM 1658 C CA . ALA B 1 73 ? 12.625 -10.523 -15.008 1 98.12 73 ALA B CA 1
ATOM 1659 C C . ALA B 1 73 ? 11.32 -9.789 -14.719 1 98.12 73 ALA B C 1
ATOM 1661 O O . ALA B 1 73 ? 10.586 -9.414 -15.641 1 98.12 73 ALA B O 1
ATOM 1662 N N . VAL B 1 74 ? 11 -9.547 -13.445 1 98.12 74 VAL B N 1
ATOM 1663 C CA . VAL B 1 74 ? 9.664 -9.062 -13.133 1 98.12 74 VAL B CA 1
ATOM 1664 C C . VAL B 1 74 ? 9.758 -7.812 -12.266 1 98.12 74 VAL B C 1
ATOM 1666 O O . VAL B 1 74 ? 8.766 -7.098 -12.086 1 98.12 74 VAL B O 1
ATOM 1669 N N . MET B 1 75 ? 10.914 -7.492 -11.734 1 98.38 75 MET B N 1
ATOM 1670 C CA . MET B 1 75 ? 11.109 -6.34 -10.859 1 98.38 75 MET B CA 1
ATOM 1671 C C . MET B 1 75 ? 10.984 -5.035 -11.641 1 98.38 75 MET B C 1
ATOM 1673 O O . MET B 1 75 ? 11.047 -5.035 -12.875 1 98.38 75 MET B O 1
ATOM 1677 N N . THR B 1 76 ? 10.727 -4.008 -10.906 1 98.12 76 THR B N 1
ATOM 1678 C CA . THR B 1 76 ? 10.852 -2.672 -11.477 1 98.12 76 THR B CA 1
ATOM 1679 C C . THR B 1 76 ? 12.305 -2.227 -11.508 1 98.12 76 THR B C 1
ATOM 1681 O O . THR B 1 76 ? 12.977 -2.221 -10.477 1 98.12 76 THR B O 1
ATOM 1684 N N . ARG B 1 77 ? 12.789 -1.805 -12.586 1 97.12 77 ARG B N 1
ATOM 1685 C CA . ARG B 1 77 ? 14.195 -1.457 -12.711 1 97.12 77 ARG B CA 1
ATOM 1686 C C . ARG B 1 77 ? 14.406 0.048 -12.578 1 97.12 77 ARG B C 1
ATOM 1688 O O . ARG B 1 77 ? 15.438 0.494 -12.062 1 97.12 77 ARG B O 1
ATOM 1695 N N . ASP B 1 78 ? 13.562 0.841 -13.125 1 95.44 78 ASP B N 1
ATOM 1696 C CA . ASP B 1 78 ? 13.672 2.293 -13.008 1 95.44 78 ASP B CA 1
ATOM 1697 C C . ASP B 1 78 ? 13.133 2.77 -11.656 1 95.44 78 ASP B C 1
ATOM 1699 O O . ASP B 1 78 ? 12.039 3.33 -11.586 1 95.44 78 ASP B O 1
ATOM 1703 N N . VAL B 1 79 ? 14 2.648 -10.68 1 96.81 79 VAL B N 1
ATOM 1704 C CA . VAL B 1 79 ? 13.57 2.881 -9.305 1 96.81 79 VAL B CA 1
ATOM 1705 C C . VAL B 1 79 ? 13.688 4.367 -8.969 1 96.81 79 VAL B C 1
ATOM 1707 O O . VAL B 1 79 ? 14.75 4.965 -9.148 1 96.81 79 VAL B O 1
ATOM 1710 N N . PHE B 1 80 ? 12.68 4.988 -8.57 1 97.19 80 PHE B N 1
ATOM 1711 C CA . PHE B 1 80 ? 12.75 6.32 -7.98 1 97.19 80 PHE B CA 1
ATOM 1712 C C . PHE B 1 80 ? 13.383 6.262 -6.594 1 97.19 80 PHE B C 1
ATOM 1714 O O . PHE B 1 80 ? 13.102 5.352 -5.812 1 97.19 80 PHE B O 1
ATOM 1721 N N . THR B 1 81 ? 14.203 7.207 -6.309 1 97.94 81 THR B N 1
ATOM 1722 C CA . THR B 1 81 ? 14.883 7.25 -5.02 1 97.94 81 THR B CA 1
ATOM 1723 C C . THR B 1 81 ? 14.789 8.641 -4.402 1 97.94 81 THR B C 1
ATOM 1725 O O . THR B 1 81 ? 14.297 9.578 -5.039 1 97.94 81 THR B O 1
ATOM 1728 N N . CYS B 1 82 ? 15.195 8.719 -3.197 1 97.94 82 CYS B N 1
ATOM 1729 C CA . CYS B 1 82 ? 15.273 10.016 -2.531 1 97.94 82 CYS B CA 1
ATOM 1730 C C . CYS B 1 82 ? 16.547 10.125 -1.702 1 97.94 82 CYS B C 1
ATOM 1732 O O . CYS B 1 82 ? 17.359 9.195 -1.668 1 97.94 82 CYS B O 1
ATOM 1734 N N . ARG B 1 83 ? 16.719 11.289 -1.116 1 98.06 83 ARG B N 1
ATOM 1735 C CA . ARG B 1 83 ? 17.859 11.57 -0.26 1 98.06 83 ARG B CA 1
ATOM 1736 C C . ARG B 1 83 ? 17.422 11.82 1.179 1 98.06 83 ARG B C 1
ATOM 1738 O O . ARG B 1 83 ? 16.266 12.148 1.432 1 98.06 83 ARG B O 1
ATOM 1745 N N . GLN B 1 84 ? 18.359 11.727 2.055 1 97.12 84 GLN B N 1
ATOM 1746 C CA . GLN B 1 84 ? 18.078 11.891 3.473 1 97.12 84 GLN B CA 1
ATOM 1747 C C . GLN B 1 84 ? 17.578 13.312 3.768 1 97.12 84 GLN B C 1
ATOM 1749 O O . GLN B 1 84 ? 16.812 13.523 4.699 1 97.12 84 GLN B O 1
ATOM 1754 N N . ASP B 1 85 ? 17.969 14.273 2.924 1 97 85 ASP B N 1
ATOM 1755 C CA . ASP B 1 85 ? 17.625 15.664 3.197 1 97 85 ASP B CA 1
ATOM 1756 C C . ASP B 1 85 ? 16.297 16.047 2.545 1 97 85 ASP B C 1
ATOM 1758 O O . ASP B 1 85 ? 15.781 17.141 2.775 1 97 85 ASP B O 1
ATOM 1762 N N . ASP B 1 86 ? 15.789 15.148 1.686 1 96.56 86 ASP B N 1
ATOM 1763 C CA . ASP B 1 86 ? 14.477 15.43 1.116 1 96.56 86 ASP B CA 1
ATOM 1764 C C . ASP B 1 86 ? 13.422 15.586 2.213 1 96.56 86 ASP B C 1
ATOM 1766 O O . ASP B 1 86 ? 13.547 14.992 3.285 1 96.56 86 ASP B O 1
ATOM 1770 N N . THR B 1 87 ? 12.359 16.406 1.932 1 93.69 87 THR B N 1
ATOM 1771 C CA . THR B 1 87 ? 11.289 16.625 2.9 1 93.69 87 THR B CA 1
ATOM 1772 C C . THR B 1 87 ? 10.156 15.617 2.693 1 93.69 87 THR B C 1
ATOM 1774 O O . THR B 1 87 ? 10.016 15.047 1.608 1 93.69 87 THR B O 1
ATOM 1777 N N . VAL B 1 88 ? 9.391 15.414 3.691 1 91.25 88 VAL B N 1
ATOM 1778 C CA . VAL B 1 88 ? 8.234 14.531 3.637 1 91.25 88 VAL B CA 1
ATOM 1779 C C . VAL B 1 88 ? 7.266 15.016 2.559 1 91.25 88 VAL B C 1
ATOM 1781 O O . VAL B 1 88 ? 6.684 14.203 1.83 1 91.25 88 VAL B O 1
ATOM 1784 N N . GLY B 1 89 ? 7.074 16.312 2.492 1 90.75 89 GLY B N 1
ATOM 1785 C CA . GLY B 1 89 ? 6.227 16.859 1.445 1 90.75 89 GLY B CA 1
ATOM 1786 C C . GLY B 1 89 ? 6.668 16.469 0.05 1 90.75 89 GLY B C 1
ATOM 1787 O O . GLY B 1 89 ? 5.844 16.078 -0.78 1 90.75 89 GLY B O 1
ATOM 1788 N N . GLU B 1 90 ? 7.93 16.578 -0.22 1 93.38 90 GLU B N 1
ATOM 1789 C CA . GLU B 1 90 ? 8.477 16.234 -1.53 1 93.38 90 GLU B CA 1
ATOM 1790 C C . GLU B 1 90 ? 8.281 14.766 -1.854 1 93.38 90 GLU B C 1
ATOM 1792 O O . GLU B 1 90 ? 7.922 14.414 -2.98 1 93.38 90 GLU B O 1
ATOM 1797 N N . ILE B 1 91 ? 8.531 13.93 -0.882 1 95.25 91 ILE B N 1
ATOM 1798 C CA . ILE B 1 91 ? 8.453 12.5 -1.167 1 95.25 91 ILE B CA 1
ATOM 1799 C C . ILE B 1 91 ? 6.992 12.086 -1.322 1 95.25 91 ILE B C 1
ATOM 1801 O O . ILE B 1 91 ? 6.676 11.195 -2.119 1 95.25 91 ILE B O 1
ATOM 1805 N N . MET B 1 92 ? 6.082 12.727 -0.592 1 94.31 92 MET B N 1
ATOM 1806 C CA . MET B 1 92 ? 4.656 12.477 -0.785 1 94.31 92 MET B CA 1
ATOM 1807 C C . MET B 1 92 ? 4.23 12.82 -2.209 1 94.31 92 MET B C 1
ATOM 1809 O O . MET B 1 92 ? 3.471 12.078 -2.832 1 94.31 92 MET B O 1
ATOM 1813 N N . GLU B 1 93 ? 4.723 13.938 -2.678 1 94.75 93 GLU B N 1
ATOM 1814 C CA . GLU B 1 93 ? 4.414 14.352 -4.043 1 94.75 93 GLU B CA 1
ATOM 1815 C C . GLU B 1 93 ? 4.906 13.328 -5.059 1 94.75 93 GLU B C 1
ATOM 1817 O O . GLU B 1 93 ? 4.18 12.969 -5.988 1 94.75 93 GLU B O 1
ATOM 1822 N N . ARG B 1 94 ? 6.02 12.875 -4.883 1 95.88 94 ARG B N 1
ATOM 1823 C CA . ARG B 1 94 ? 6.605 11.906 -5.805 1 95.88 94 ARG B CA 1
ATOM 1824 C C . ARG B 1 94 ? 5.836 10.594 -5.777 1 95.88 94 ARG B C 1
ATOM 1826 O O . ARG B 1 94 ? 5.531 10.023 -6.828 1 95.88 94 ARG B O 1
ATOM 1833 N N . MET B 1 95 ? 5.52 10.133 -4.539 1 96.81 95 MET B N 1
ATOM 1834 C CA . MET B 1 95 ? 4.773 8.883 -4.406 1 96.81 95 MET B CA 1
ATOM 1835 C C . MET B 1 95 ? 3.398 9 -5.051 1 96.81 95 MET B C 1
ATOM 1837 O O . MET B 1 95 ? 2.938 8.07 -5.715 1 96.81 95 MET B O 1
ATOM 1841 N N . THR B 1 96 ? 2.814 10.102 -4.867 1 94.75 96 THR B N 1
ATOM 1842 C CA . THR B 1 96 ? 1.487 10.32 -5.43 1 94.75 96 THR B CA 1
ATOM 1843 C C . THR B 1 96 ? 1.552 10.391 -6.953 1 94.75 96 THR B C 1
ATOM 1845 O O . THR B 1 96 ? 0.787 9.719 -7.645 1 94.75 96 THR B O 1
ATOM 1848 N N . ALA B 1 97 ? 2.502 11.141 -7.488 1 95.38 97 ALA B N 1
ATOM 1849 C CA . ALA B 1 97 ? 2.645 11.336 -8.93 1 95.38 97 ALA B CA 1
ATOM 1850 C C . ALA B 1 97 ? 3.023 10.023 -9.617 1 95.38 97 ALA B C 1
ATOM 1852 O O . ALA B 1 97 ? 2.506 9.711 -10.688 1 95.38 97 ALA B O 1
ATOM 1853 N N . GLY B 1 98 ? 3.881 9.32 -9.008 1 95.38 98 GLY B N 1
ATOM 1854 C CA . GLY B 1 98 ? 4.375 8.086 -9.602 1 95.38 98 GLY B CA 1
ATOM 1855 C C . GLY B 1 98 ? 3.498 6.883 -9.297 1 95.38 98 GLY B C 1
ATOM 1856 O O . GLY B 1 98 ? 3.686 5.809 -9.875 1 95.38 98 GLY B O 1
ATOM 1857 N N . LYS B 1 99 ? 2.633 7.012 -8.297 1 94.88 99 LYS B N 1
ATOM 1858 C CA . LYS B 1 99 ? 1.718 5.961 -7.859 1 94.88 99 LYS B CA 1
ATOM 1859 C C . LYS B 1 99 ? 2.482 4.758 -7.316 1 94.88 99 LYS B C 1
ATOM 1861 O O . LYS B 1 99 ? 2.203 3.619 -7.695 1 94.88 99 LYS B O 1
ATOM 1866 N N . PHE B 1 100 ? 3.48 5.117 -6.539 1 96.38 100 PHE B N 1
ATOM 1867 C CA . PHE B 1 100 ? 4.207 4.078 -5.816 1 96.38 100 PHE B CA 1
ATOM 1868 C C . PHE B 1 100 ? 4.266 4.398 -4.328 1 96.38 100 PHE B C 1
ATOM 1870 O O . PHE B 1 100 ? 4.023 5.535 -3.922 1 96.38 100 PHE B O 1
ATOM 1877 N N . ARG B 1 101 ? 4.672 3.34 -3.541 1 97 101 ARG B N 1
ATOM 1878 C CA . ARG B 1 101 ? 4.539 3.502 -2.098 1 97 101 ARG B CA 1
ATOM 1879 C C . ARG B 1 101 ? 5.895 3.387 -1.406 1 97 101 ARG B C 1
ATOM 1881 O O . ARG B 1 101 ? 5.984 3.518 -0.184 1 97 101 ARG B O 1
ATOM 1888 N N . HIS B 1 102 ? 6.953 3.049 -2.16 1 97.5 102 HIS B N 1
ATOM 1889 C CA . HIS B 1 102 ? 8.258 2.795 -1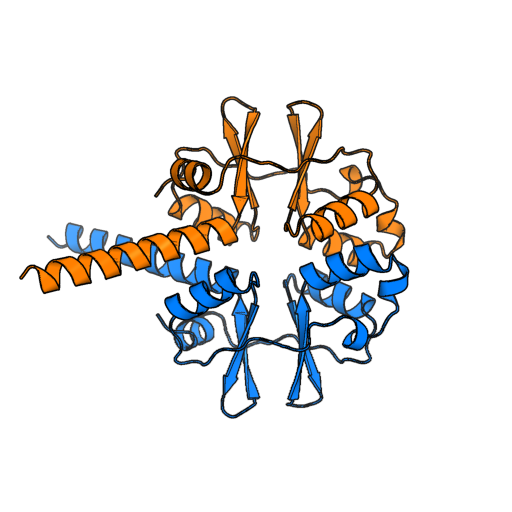.556 1 97.5 102 HIS B CA 1
ATOM 1890 C C . HIS B 1 102 ? 9.359 3.57 -2.27 1 97.5 102 HIS B C 1
ATOM 1892 O O . HIS B 1 102 ? 9.383 3.631 -3.502 1 97.5 102 HIS B O 1
ATOM 1898 N N . LEU B 1 103 ? 10.211 4.168 -1.506 1 97.94 103 LEU B N 1
ATOM 1899 C CA . LEU B 1 103 ? 11.328 4.953 -2.021 1 97.94 103 LEU B CA 1
ATOM 1900 C C . LEU B 1 103 ? 12.625 4.566 -1.326 1 97.94 103 LEU B C 1
ATOM 1902 O O . LEU B 1 103 ? 12.812 4.855 -0.142 1 97.94 103 LEU B O 1
ATOM 1906 N N . PRO B 1 104 ? 13.539 3.926 -2.039 1 98.44 104 PRO B N 1
ATOM 1907 C CA . PRO B 1 104 ? 14.875 3.75 -1.461 1 98.44 104 PRO B CA 1
ATOM 1908 C C . PRO B 1 104 ? 15.578 5.078 -1.177 1 98.44 104 PRO B C 1
ATOM 1910 O O . PRO B 1 104 ? 15.453 6.023 -1.956 1 98.44 104 PRO B O 1
ATOM 1913 N N . VAL B 1 105 ? 16.281 5.133 -0.103 1 98.38 105 VAL B N 1
ATOM 1914 C CA . VAL B 1 105 ? 17.047 6.312 0.269 1 98.38 105 VAL B CA 1
ATOM 1915 C C . VAL B 1 105 ? 18.516 6.098 -0.089 1 98.38 105 VAL B C 1
ATOM 1917 O O . VAL B 1 105 ? 19.141 5.125 0.351 1 98.38 105 VAL B O 1
ATOM 1920 N N . MET B 1 106 ? 19 7.039 -0.798 1 97.94 106 MET B N 1
ATOM 1921 C CA . MET B 1 106 ? 20.375 6.895 -1.297 1 97.94 106 MET B CA 1
ATOM 1922 C C . MET B 1 106 ? 21.297 7.887 -0.617 1 97.94 106 MET B C 1
ATOM 1924 O O . MET B 1 106 ? 20.906 9.016 -0.326 1 97.94 106 MET B O 1
ATOM 1928 N N . GLU B 1 107 ? 22.5 7.398 -0.375 1 96.06 107 GLU B N 1
ATOM 1929 C CA . GLU B 1 107 ? 23.625 8.242 0.018 1 96.06 107 GLU B CA 1
ATOM 1930 C C . GLU B 1 107 ? 24.906 7.805 -0.683 1 96.06 107 GLU B C 1
ATOM 1932 O O . GLU B 1 107 ? 25.359 6.672 -0.519 1 96.06 107 GLU B O 1
ATOM 1937 N N . HIS B 1 108 ? 25.594 8.742 -1.453 1 92.06 108 HIS B N 1
ATOM 1938 C CA . HIS B 1 108 ? 26.828 8.461 -2.18 1 92.06 108 HIS B CA 1
ATOM 1939 C C . HIS B 1 108 ? 26.719 7.152 -2.961 1 92.06 108 HIS B C 1
ATOM 1941 O O . HIS B 1 108 ? 27.578 6.277 -2.836 1 92.06 108 HIS B O 1
ATOM 1947 N N . ASP B 1 109 ? 25.641 6.855 -3.639 1 90.56 109 ASP B N 1
ATOM 1948 C CA . ASP B 1 109 ? 25.391 5.762 -4.574 1 90.56 109 ASP B CA 1
ATOM 1949 C C . ASP B 1 109 ? 25.156 4.449 -3.83 1 90.56 109 ASP B C 1
ATOM 1951 O O . ASP B 1 109 ? 25.312 3.367 -4.402 1 90.56 109 ASP B O 1
ATOM 1955 N N . ARG B 1 110 ? 24.875 4.625 -2.572 1 94.88 110 ARG B N 1
ATOM 1956 C CA . ARG B 1 110 ? 24.531 3.459 -1.765 1 94.88 110 ARG B CA 1
ATOM 1957 C C . ARG B 1 110 ? 23.141 3.609 -1.146 1 94.88 110 ARG B C 1
ATOM 1959 O O . ARG B 1 110 ? 22.734 4.715 -0.777 1 94.88 110 ARG B O 1
ATOM 1966 N N . VAL B 1 111 ? 22.516 2.479 -1.014 1 97.75 111 VAL B N 1
ATOM 1967 C CA . VAL B 1 111 ? 21.219 2.475 -0.33 1 97.75 111 VAL B CA 1
ATOM 1968 C C . VAL B 1 111 ? 21.438 2.527 1.181 1 97.75 111 VAL B C 1
ATOM 1970 O O . VAL B 1 111 ? 22.172 1.701 1.739 1 97.75 111 VAL B O 1
ATOM 1973 N N . VAL B 1 112 ? 20.766 3.5 1.845 1 96.88 112 VAL B N 1
ATOM 1974 C CA . VAL B 1 112 ? 21 3.633 3.279 1 96.88 112 VAL B CA 1
ATOM 1975 C C . VAL B 1 112 ? 19.688 3.422 4.035 1 96.88 112 VAL B C 1
ATOM 1977 O O . VAL B 1 112 ? 19.672 3.473 5.27 1 96.88 112 VAL B O 1
ATOM 1980 N N . GLY B 1 113 ? 18.625 3.24 3.326 1 97.06 113 GLY B N 1
ATOM 1981 C CA . GLY B 1 113 ? 17.328 2.984 3.941 1 97.06 113 GLY B CA 1
ATOM 1982 C C . GLY B 1 113 ? 16.203 2.859 2.936 1 97.06 113 GLY B C 1
ATOM 1983 O O . GLY B 1 113 ? 16.438 2.902 1.726 1 97.06 113 GLY B O 1
ATOM 1984 N N . LEU B 1 114 ? 15.055 2.668 3.389 1 97.75 114 LEU B N 1
ATOM 1985 C CA . LEU B 1 114 ? 13.828 2.592 2.602 1 97.75 114 LEU B CA 1
ATOM 1986 C C . LEU B 1 114 ? 12.672 3.281 3.324 1 97.75 114 LEU B C 1
ATOM 1988 O O . LEU B 1 114 ? 12.453 3.045 4.512 1 97.75 114 LEU B O 1
ATOM 1992 N N . ILE B 1 115 ? 11.984 4.152 2.588 1 97.06 115 ILE B N 1
ATOM 1993 C CA . ILE B 1 115 ? 10.836 4.844 3.152 1 97.06 115 ILE B CA 1
ATOM 1994 C C . ILE B 1 115 ? 9.562 4.387 2.441 1 97.06 115 ILE B C 1
ATOM 1996 O O . ILE B 1 115 ? 9.539 4.273 1.214 1 97.06 115 ILE B O 1
ATOM 2000 N N . SER B 1 116 ? 8.578 4.113 3.197 1 97.19 116 SER B N 1
ATOM 2001 C CA . SER B 1 116 ? 7.289 3.752 2.619 1 97.19 116 SER B CA 1
ATOM 2002 C C . SER B 1 116 ? 6.234 4.812 2.92 1 97.19 116 SER B C 1
ATOM 2004 O O . SER B 1 116 ? 6.457 5.699 3.746 1 97.19 116 SER B O 1
ATOM 2006 N N . ILE B 1 117 ? 5.145 4.699 2.246 1 96.75 117 ILE B N 1
ATOM 2007 C CA . ILE B 1 117 ? 4.012 5.59 2.49 1 96.75 117 ILE B CA 1
ATOM 2008 C C . ILE B 1 117 ? 3.486 5.375 3.908 1 96.75 117 ILE B C 1
ATOM 2010 O O . ILE B 1 117 ? 2.998 6.312 4.543 1 96.75 117 ILE B O 1
ATOM 2014 N N . GLY B 1 118 ? 3.578 4.105 4.43 1 96.12 118 GLY B N 1
ATOM 2015 C CA . GLY B 1 118 ? 3.229 3.854 5.82 1 96.12 118 GLY B CA 1
ATOM 2016 C C . GLY B 1 118 ? 4.094 4.617 6.801 1 96.12 118 GLY B C 1
ATOM 2017 O O . GLY B 1 118 ? 3.604 5.105 7.82 1 96.12 118 GLY B O 1
ATOM 2018 N N . ASP B 1 119 ? 5.352 4.746 6.535 1 95.19 119 ASP B N 1
ATOM 2019 C CA . ASP B 1 119 ? 6.27 5.512 7.375 1 95.19 119 ASP B CA 1
ATOM 2020 C C . ASP B 1 119 ? 5.863 6.984 7.434 1 95.19 119 ASP B C 1
ATOM 2022 O O . ASP B 1 119 ? 5.969 7.621 8.484 1 95.19 119 ASP B O 1
ATOM 2026 N N . ILE B 1 120 ? 5.453 7.488 6.234 1 93.75 120 ILE B N 1
ATOM 2027 C CA . ILE B 1 120 ? 5.047 8.883 6.141 1 93.75 120 ILE B CA 1
ATOM 2028 C C . ILE B 1 120 ? 3.812 9.125 7.012 1 93.75 120 ILE B C 1
ATOM 2030 O O . ILE B 1 120 ? 3.775 10.07 7.801 1 93.75 120 ILE B O 1
ATOM 2034 N N . VAL B 1 121 ? 2.857 8.25 6.871 1 94.06 121 VAL B N 1
ATOM 2035 C CA . VAL B 1 121 ? 1.613 8.375 7.625 1 94.06 121 VAL B CA 1
ATOM 2036 C C . VAL B 1 121 ? 1.9 8.258 9.117 1 94.06 121 VAL B C 1
ATOM 2038 O O . VAL B 1 121 ? 1.384 9.039 9.922 1 94.06 121 VAL B O 1
ATOM 2041 N N . LYS B 1 122 ? 2.686 7.359 9.477 1 92.81 122 LYS B N 1
ATOM 2042 C CA . LYS B 1 122 ? 3.08 7.199 10.875 1 92.81 122 LYS B CA 1
ATOM 2043 C C . LYS B 1 122 ? 3.766 8.461 11.398 1 92.81 122 LYS B C 1
ATOM 2045 O O . LYS B 1 122 ? 3.504 8.891 12.523 1 92.81 122 LYS B O 1
ATOM 2050 N N . SER B 1 123 ? 4.621 8.984 10.594 1 88.88 123 SER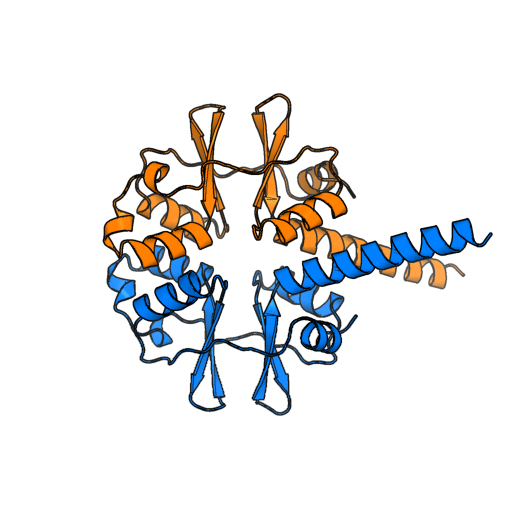 B N 1
ATOM 2051 C CA . SER B 1 123 ? 5.348 10.188 11 1 88.88 123 SER B CA 1
ATOM 2052 C C . SER B 1 123 ? 4.398 11.367 11.203 1 88.88 123 SER B C 1
ATOM 2054 O O . SER B 1 123 ? 4.57 12.156 12.133 1 88.88 123 SER B O 1
ATOM 2056 N N . ARG B 1 124 ? 3.426 11.469 10.32 1 83.81 124 ARG B N 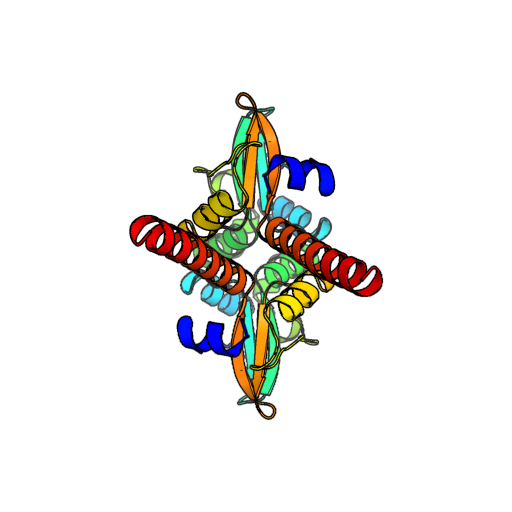1
ATOM 2057 C CA . ARG B 1 124 ? 2.451 12.555 10.43 1 83.81 124 ARG B CA 1
ATOM 2058 C C . ARG B 1 124 ? 1.595 12.391 11.68 1 83.81 124 ARG B C 1
ATOM 2060 O O . ARG B 1 124 ? 1.233 13.383 12.32 1 83.81 124 ARG B O 1
ATOM 2067 N N . LEU B 1 125 ? 1.238 11.234 12 1 83.81 125 LEU B N 1
ATOM 2068 C CA . LEU B 1 125 ? 0.491 10.961 13.227 1 83.81 125 LEU B CA 1
ATOM 2069 C C . LEU B 1 125 ? 1.276 11.406 14.453 1 83.81 125 LEU B C 1
ATOM 2071 O O . LEU B 1 125 ? 0.711 11.992 15.375 1 83.81 125 LEU B O 1
ATOM 2075 N N . SER B 1 126 ? 2.473 11.133 14.383 1 81.25 126 SER B N 1
ATOM 2076 C CA . SER B 1 126 ? 3.328 11.508 15.508 1 81.25 126 SER B CA 1
ATOM 2077 C C . SER B 1 126 ? 3.428 13.023 15.641 1 81.25 126 SER B C 1
ATOM 2079 O O . SER B 1 126 ? 3.451 13.555 16.75 1 81.25 126 SER B O 1
ATOM 2081 N N . GLU B 1 127 ? 3.449 13.664 14.445 1 74.62 127 GLU B N 1
ATOM 2082 C CA . GLU B 1 127 ? 3.5 15.125 14.453 1 74.62 127 GLU B CA 1
ATOM 2083 C C . GLU B 1 127 ? 2.199 15.719 14.984 1 74.62 127 GLU B C 1
ATOM 2085 O O . GLU B 1 127 ? 2.217 16.703 15.727 1 74.62 127 GLU B O 1
ATOM 2090 N N . TYR B 1 128 ? 1.099 15.109 14.484 1 70.56 128 TYR B N 1
ATOM 2091 C CA . TYR B 1 128 ? -0.203 15.555 14.969 1 70.56 128 TYR B CA 1
ATOM 2092 C C . TYR B 1 128 ? -0.318 15.359 16.469 1 70.56 128 TYR B C 1
ATOM 2094 O O . TYR B 1 128 ? -0.793 16.25 17.188 1 70.56 128 TYR B O 1
ATOM 2102 N N . GLU B 1 129 ? 0.071 14.266 16.906 1 67.94 129 GLU B N 1
ATOM 2103 C CA . GLU B 1 129 ? 0.012 13.977 18.344 1 67.94 129 GLU B CA 1
ATOM 2104 C C . GLU B 1 129 ? 0.88 14.945 19.141 1 67.94 129 GLU B C 1
ATOM 2106 O O . GLU B 1 129 ? 0.491 15.391 20.219 1 67.94 129 GLU B O 1
ATOM 2111 N N . HIS B 1 130 ? 1.965 15.305 18.547 1 63.19 130 HIS B N 1
ATOM 2112 C CA . HIS B 1 130 ? 2.863 16.234 19.219 1 63.19 130 HIS B CA 1
ATOM 2113 C C . HIS B 1 130 ? 2.273 17.641 19.266 1 63.19 130 HIS B C 1
ATOM 2115 O O . HIS B 1 130 ? 2.395 18.344 20.266 1 63.19 130 HIS B O 1
ATOM 2121 N N . GLU B 1 131 ? 1.664 17.953 18.141 1 62.94 131 GLU B N 1
ATOM 2122 C CA . GLU B 1 131 ? 1.043 19.266 18.078 1 62.94 131 GLU B CA 1
ATOM 2123 C C . GLU B 1 131 ? -0.13 19.359 19.047 1 62.94 131 GLU B C 1
ATOM 2125 O O . GLU B 1 131 ? -0.296 20.375 19.734 1 62.94 131 GLU B O 1
ATOM 2130 N N . GLN B 1 132 ? -0.876 18.344 19.125 1 60.91 132 GLN B N 1
ATOM 2131 C CA . GLN B 1 132 ? -2.008 18.328 20.047 1 60.91 132 GLN B CA 1
ATOM 2132 C C . GLN B 1 132 ? -1.535 18.328 21.5 1 60.91 132 GLN B C 1
ATOM 2134 O O . GLN B 1 132 ? -2.115 19.016 22.344 1 60.91 132 GLN B O 1
ATOM 2139 N N . GLN B 1 133 ? -0.52 17.516 21.719 1 58.84 133 GLN B N 1
ATOM 2140 C CA . GLN B 1 133 ? 0.042 17.484 23.078 1 58.84 133 GLN B CA 1
ATOM 2141 C C . GLN B 1 133 ? 0.626 18.844 23.453 1 58.84 133 GLN B C 1
ATOM 2143 O O . GLN B 1 133 ? 0.449 19.297 24.594 1 58.84 133 GLN B O 1
ATOM 2148 N N . ALA B 1 134 ? 1.263 19.516 22.562 1 57.16 134 ALA B N 1
ATOM 2149 C CA . ALA B 1 134 ? 1.848 20.828 22.812 1 57.16 134 ALA B CA 1
ATOM 2150 C C . ALA B 1 134 ? 0.765 21.859 23.078 1 57.16 134 ALA B C 1
ATOM 2152 O O . ALA B 1 134 ? 0.921 22.719 23.969 1 57.16 134 ALA B O 1
ATOM 2153 N N . LEU B 1 135 ? -0.29 21.734 22.391 1 57.19 135 LEU B N 1
ATOM 2154 C CA . LEU B 1 135 ? -1.403 22.656 22.594 1 57.19 135 LEU B CA 1
ATOM 2155 C C . LEU B 1 135 ? -2.07 22.422 23.938 1 57.19 135 LEU B C 1
ATOM 2157 O O . LEU B 1 135 ? -2.395 23.391 24.656 1 57.19 135 LEU B O 1
ATOM 2161 N N . HIS B 1 136 ? -2.207 21.125 24.188 1 60.84 136 HIS B N 1
ATOM 2162 C CA . HIS B 1 136 ? -2.775 20.781 25.484 1 60.84 136 HIS B CA 1
ATOM 2163 C C . HIS B 1 136 ? -1.893 21.281 26.625 1 60.84 136 HIS B C 1
ATOM 2165 O O . HIS B 1 136 ? -2.393 21.812 27.609 1 60.84 136 HIS B O 1
ATOM 2171 N N . ASP B 1 137 ? -0.578 21.125 26.547 1 62.03 137 ASP B N 1
ATOM 2172 C CA . ASP B 1 137 ? 0.379 21.562 27.562 1 62.03 137 ASP B CA 1
ATOM 2173 C C . ASP B 1 137 ? 0.376 23.094 27.688 1 62.03 137 ASP B C 1
ATOM 2175 O O . ASP B 1 137 ? 0.494 23.625 28.781 1 62.03 137 ASP B O 1
ATOM 2179 N N . TYR B 1 138 ? 0.217 23.797 26.625 1 62.12 138 TYR B N 1
ATOM 2180 C CA . TYR B 1 138 ? 0.147 25.25 26.609 1 62.12 138 TYR B CA 1
ATOM 2181 C C . TYR B 1 138 ? -1.112 25.734 27.312 1 62.12 138 TYR B C 1
ATOM 2183 O O . TYR B 1 138 ? -1.062 26.688 28.094 1 62.12 138 TYR B O 1
ATOM 2191 N N . ILE B 1 139 ? -2.164 24.969 27.094 1 63.16 139 ILE B N 1
ATOM 2192 C CA . ILE B 1 139 ? -3.438 25.344 27.703 1 63.16 139 ILE B CA 1
ATOM 2193 C C . ILE B 1 139 ? -3.402 25.078 29.203 1 63.16 139 ILE B C 1
ATOM 2195 O O . ILE B 1 139 ? -3.875 25.891 29.984 1 63.16 139 ILE B O 1
ATOM 2199 N N . LYS B 1 140 ? -2.805 24.078 29.5 1 72 140 LYS B N 1
ATOM 2200 C CA . LYS B 1 140 ? -2.695 23.766 30.922 1 72 140 LYS B CA 1
ATOM 2201 C C . LYS B 1 140 ? -1.761 24.734 31.625 1 72 140 LYS B C 1
ATOM 2203 O O . LYS B 1 140 ? -1.943 25.031 32.812 1 72 140 LYS B O 1
ATOM 2208 N N . SER B 1 141 ? -0.778 25.141 30.953 1 61.69 141 SER B N 1
ATOM 2209 C CA . SER B 1 141 ? 0.186 26.047 31.547 1 61.69 141 SER B CA 1
ATOM 2210 C C . SER B 1 141 ? -0.325 27.484 31.531 1 61.69 141 SER B C 1
ATOM 2212 O O . SER B 1 141 ? 0.183 28.344 32.25 1 61.69 141 SER B O 1
ATOM 2214 N N . ALA B 1 142 ? -1.421 27.766 30.859 1 57.19 142 ALA B N 1
ATOM 2215 C CA . ALA B 1 142 ? -1.993 29.109 30.844 1 57.19 142 ALA B CA 1
ATOM 2216 C C . ALA B 1 142 ? -3.062 29.266 31.922 1 57.19 142 ALA B C 1
ATOM 2218 O O . ALA B 1 142 ? -3.691 28.281 32.312 1 57.19 142 ALA B O 1
#

Radius of gyration: 20.13 Å; Cα contacts (8 Å, |Δi|>4): 467; chains: 2; bounding box: 54×66×48 Å

Sequence (284 aa):
MTVRAILETKGRYIHTVEAEARLASAVKTLAERRIGAVLVMHGTRLEGILSERDVVRVLADRGPAALDEPIGAVMTRDVFTCRQDDTVGEIMERMTAGKFRHLPVMEHDRVVGLISIGDIVKSRLSEYEHEQQALHDYIKSAMTVRAILETKGRYIHTVEAEARLASAVKTLAERRIGAVLVMHGTRLEGILSERDVVRVLADRGPAALDEPIGAVMTRDVFTCRQDDTVGEIMERMTAGKFRHLPVMEHDRVVGLISIGDIVKSRLSEYEHEQQALHDYIKSA

InterPro domains:
  IPR000644 CBS domain [PF00571] (14-60)
  IPR000644 CBS domain [PF00571] (71-123)
  IPR000644 CBS domain [PS51371] (75-132)
  IPR000644 CBS domain [SM00116] (13-60)
  IPR000644 CBS domain [SM00116] (78-125)
  IPR044725 CBS domain-containing protein CBSX3, CBS domain [cd04623] (11-122)
  IPR046342 CBS domain superfamily [G3DSA:3.10.580.10] (1-141)
  IPR046342 CBS domain superfamily [SSF54631] (1-139)
  IPR051257 Diverse Function CBS-Domain-Containing Protein [PTHR43080] (1-141)

Secondary structure (DSSP, 8-state):
-BHHHHHHHH-----EE-TTSBHHHHHHHHHHHT-SEEEEEETTEEEEEEEHHHHHHHHHHH-GGGGGSBGGGTSB-S---EETT-BHHHHHHHHHHHT-SEEEEEETTEEEEEEEHHHHHHHHHHHHHHHHHHHHHHHHH-/-BHHHHHHHH-----EE-TTSBHHHHHHHHHHHT-SEEEEEETTEEEEEEEHHHHHHHHHHH-GGGGGSBGGGTSB-S---EETT-BHHHHHHHHHHHT-SEEEEEETTEEEEEEEHHHHHHHHHHHHHHHHHHHHHHHHH-

Organism: Rhodopseudomonas palustris (strain ATCC BAA-98 / CGA009) (NCBI:txid258594)

Nearest PDB structures (foldseek):
  3fhm-assembly2_B  TM=9.861E-01  e=3.547E-17  Agrobacterium fabrum str. C58
  3fhm-assembly2_C  TM=9.813E-01  e=1.833E-16  Agrobacterium fabrum str. C58
  4fry-assembly1_A  TM=9.509E-01  e=4.896E-15  Burkholderia ambifaria MC40-6
  2rc3-assembly1_D  TM=9.614E-01  e=2.530E-14  Nitrosomonas europaea ATCC 19718
  4o9k-assembly1_B  TM=8.503E-01  e=6.186E-11  Methylococcus capsulatus str. Bath

Foldseek 3Di:
DFLLVLCVVVHADAAEDEQQDFQLVVVVVCVVVVHFKHFYDDVQATQFMDGPVLVVVCCVVPNPCSRGDGNNVRGGGPAAAEERGHHLVVVVVVCVVVVHFKHFYDDPNGTRHMGGVVSSVVVVVVVVVVVVVVVVVVVVVD/DFLLVLCVVVHADAAEDEQQDFQLVVVVVCVVVVHFKHFYDDVQATQFMDGPVLVVVCCVVPNPCSRGGGNNVRGGGPAAAEERGHHLVVVVVVCVVVVHFKHFYDDPNGTRHMGGVVSSVVVVVVVVVVVVVVVVVVVVVD